Protein AF-A0A3P1C2C1-F1 (afdb_monomer_lite)

Foldseek 3Di:
DPPVVVVVQCPQPLLVLLLPQLVVQVVVQVVDPPSVVCSLVSNLVSNLVSLVSPPQWDCSVLSVVCSVLQVVQLVVLLVVVVVVLVVVPDDVVCVPLSVVLSNLRSNLRSCLVCLVSLVVTAVQFDGPLLNVLSVVLSVQLSVLLVVLVVPQDPPDDPVSVVVSVVSSSVSSSSSSSSNSVSSVVRRDD

Sequence (189 aa):
MKNNKIIDLVSQKWYRMWVILPILMYGLCIAGEGLIYYFPILLVAAQFISIRFHPLSEHSGWWWAWLLGSIFCYLIACKIFSPVITYLGVPPDYSYVKNVTLYILSFYISQMPAEIVLMLIFPQWRFGWWIFGNSLAAIGWMGAFLVLYYFTPFPYSVGDRFTFFWGFIGPSILGNAITGYFLDIGSRE

Organism: NCBI:txid2025312

Secondary structure (DSSP, 8-state):
--THHHHHHHH-HHHHHHHHHHHHHHHHHHSSTTGGGGHHHHHHHHHHHHHHT-TT-S-GGGGGHHHHHHHHHHHHHHHHHHHHHHHTT--GGGHHHHHHHHHHHHHHHHHTTHHHHHHHH-TT--TTHHHHHHHHHHHHHHHHHHHHHHHS-SSPPHHHHHHHHHHTHHHHHHHHHHHHHHHHHHT--

pLDDT: mean 82.25, std 13.46, range [46.94, 97.12]

Structure (mmCIF, N/CA/C/O backbone):
data_AF-A0A3P1C2C1-F1
#
_entry.id   AF-A0A3P1C2C1-F1
#
loop_
_atom_site.group_PDB
_atom_site.id
_atom_site.type_symbol
_atom_site.label_atom_id
_atom_site.label_alt_id
_atom_site.label_comp_id
_atom_site.label_asym_id
_atom_site.label_entity_id
_atom_site.label_seq_id
_atom_site.pdbx_PDB_ins_code
_atom_site.Cartn_x
_atom_site.Cartn_y
_atom_site.Cartn_z
_atom_site.occupancy
_atom_site.B_iso_or_equiv
_atom_site.auth_seq_id
_atom_site.auth_comp_id
_atom_site.auth_asym_id
_atom_site.auth_atom_id
_atom_site.pdbx_PDB_model_num
ATOM 1 N N . MET A 1 1 ? -2.864 -25.601 15.589 1.00 46.94 1 MET A N 1
ATOM 2 C CA . MET A 1 1 ? -3.943 -24.598 15.396 1.00 46.94 1 MET A CA 1
ATOM 3 C C . MET A 1 1 ? -3.478 -23.242 14.813 1.00 46.94 1 MET A C 1
ATOM 5 O O . MET A 1 1 ? -4.170 -22.252 15.000 1.00 46.94 1 MET A O 1
ATOM 9 N N . LYS A 1 2 ? -2.366 -23.140 14.056 1.00 48.69 2 LYS A N 1
ATOM 10 C CA . LYS A 1 2 ? -1.911 -21.851 13.470 1.00 48.69 2 LYS A CA 1
ATOM 11 C C . LYS A 1 2 ? -2.442 -21.554 12.049 1.00 48.69 2 LYS A C 1
ATOM 13 O O . LYS A 1 2 ? -2.551 -20.385 11.702 1.00 48.69 2 LYS A O 1
ATOM 18 N N . ASN A 1 3 ? -2.858 -22.565 11.275 1.00 50.03 3 ASN A N 1
ATOM 19 C CA . ASN A 1 3 ? -3.291 -22.387 9.874 1.00 50.03 3 ASN A CA 1
ATOM 20 C C . ASN A 1 3 ? -4.692 -21.778 9.675 1.00 50.03 3 ASN A C 1
ATOM 22 O O . ASN A 1 3 ? -5.000 -21.343 8.571 1.00 50.03 3 ASN A O 1
ATOM 26 N N . ASN A 1 4 ? -5.524 -21.676 10.717 1.00 59.62 4 ASN A N 1
ATOM 27 C CA . ASN A 1 4 ? -6.882 -21.133 10.562 1.00 59.62 4 ASN A CA 1
ATOM 28 C C . ASN A 1 4 ? -6.918 -19.598 10.477 1.00 59.62 4 ASN A C 1
ATOM 30 O O . ASN A 1 4 ? -7.891 -19.052 9.977 1.00 59.62 4 ASN A O 1
ATOM 34 N N . LYS A 1 5 ? -5.867 -18.894 10.925 1.00 65.88 5 LYS A N 1
ATOM 35 C CA . LYS A 1 5 ? -5.873 -17.421 11.009 1.00 65.88 5 LYS A CA 1
ATOM 36 C C . LYS A 1 5 ? -5.734 -16.721 9.654 1.00 65.88 5 LYS A C 1
ATOM 38 O O . LYS A 1 5 ? -6.365 -15.696 9.439 1.00 65.88 5 LYS A O 1
ATOM 43 N N . ILE A 1 6 ? -4.928 -17.266 8.739 1.00 64.12 6 ILE A N 1
ATOM 44 C CA . ILE A 1 6 ? -4.764 -16.682 7.394 1.00 64.12 6 ILE A CA 1
ATOM 45 C C . ILE A 1 6 ? -6.027 -16.917 6.561 1.00 64.12 6 ILE A C 1
ATOM 47 O O . ILE A 1 6 ? -6.497 -16.007 5.885 1.00 64.12 6 ILE A O 1
ATOM 51 N N . ILE A 1 7 ? -6.601 -18.121 6.651 1.00 64.88 7 ILE A N 1
ATOM 52 C CA . ILE A 1 7 ? -7.863 -18.465 5.982 1.00 64.88 7 ILE A CA 1
ATOM 53 C C . ILE A 1 7 ? -8.991 -17.550 6.478 1.00 64.88 7 ILE A C 1
ATOM 55 O O . ILE A 1 7 ? -9.764 -17.038 5.671 1.00 64.88 7 ILE A O 1
ATOM 59 N N . ASP A 1 8 ? -9.031 -17.281 7.784 1.00 84.00 8 ASP A N 1
ATOM 60 C CA . ASP A 1 8 ? -9.966 -16.326 8.375 1.00 84.00 8 ASP A CA 1
ATOM 61 C C . ASP A 1 8 ? -9.753 -14.902 7.828 1.00 84.00 8 ASP A C 1
ATOM 63 O O . ASP A 1 8 ? -10.702 -14.290 7.342 1.00 84.00 8 ASP A O 1
ATOM 67 N N . LEU A 1 9 ? -8.511 -14.405 7.766 1.00 90.62 9 LEU A N 1
ATOM 68 C CA . LEU A 1 9 ? -8.211 -13.064 7.246 1.00 90.62 9 LEU A CA 1
ATOM 69 C C . LEU A 1 9 ? -8.639 -12.867 5.782 1.00 90.62 9 LEU A C 1
ATOM 71 O O . LEU A 1 9 ? -9.311 -11.888 5.461 1.00 90.62 9 LEU A O 1
ATOM 75 N N . VAL A 1 10 ? -8.295 -13.802 4.891 1.00 91.25 10 VAL A N 1
ATOM 76 C CA . VAL A 1 10 ? -8.626 -13.696 3.455 1.00 91.25 10 VAL A CA 1
ATOM 77 C C . VAL A 1 10 ? -10.141 -13.748 3.219 1.00 91.25 10 VAL A C 1
ATOM 79 O O . VAL A 1 10 ? -10.645 -13.215 2.227 1.00 91.25 10 VAL A O 1
ATOM 82 N N . SER A 1 11 ? -10.895 -14.343 4.147 1.00 90.56 11 SER A N 1
ATOM 83 C CA . SER A 1 11 ? -12.357 -14.350 4.105 1.00 90.56 11 SER A CA 1
ATOM 84 C C . SER A 1 11 ? -12.977 -12.998 4.490 1.00 90.56 11 SER A C 1
ATOM 86 O O . SER A 1 11 ? -14.115 -12.707 4.097 1.00 90.56 11 SER A O 1
ATOM 88 N N . GLN A 1 12 ? -12.237 -12.137 5.200 1.00 94.38 12 GLN A N 1
ATOM 89 C CA . GLN A 1 12 ? -12.761 -10.870 5.693 1.00 94.38 12 GLN A CA 1
ATOM 90 C C . GLN A 1 12 ? -12.988 -9.866 4.560 1.00 94.38 12 GLN A C 1
ATOM 92 O O . GLN A 1 12 ? -12.164 -9.663 3.664 1.00 94.38 12 GLN A O 1
ATOM 97 N N . LYS A 1 13 ? -14.146 -9.196 4.603 1.00 95.81 13 LYS A N 1
ATOM 98 C CA . LYS A 1 13 ? -14.561 -8.232 3.575 1.00 95.81 13 LYS A CA 1
ATOM 99 C C . LYS A 1 13 ? -13.553 -7.090 3.427 1.00 95.81 13 LYS A C 1
ATOM 101 O O . LYS A 1 13 ? -13.177 -6.775 2.301 1.00 95.81 13 LYS A O 1
ATOM 106 N N . TRP A 1 14 ? -13.126 -6.492 4.541 1.00 96.31 14 TRP A N 1
ATOM 107 C CA . TRP A 1 14 ? -12.193 -5.363 4.547 1.00 96.31 14 TRP A CA 1
ATOM 108 C C . TRP A 1 14 ? -10.859 -5.724 3.890 1.00 96.31 14 TRP A C 1
ATOM 110 O O . TRP A 1 14 ? -10.364 -4.953 3.076 1.00 96.31 14 TRP A O 1
ATOM 120 N N . TYR A 1 15 ? -10.336 -6.923 4.165 1.00 97.12 15 TYR A N 1
ATOM 121 C CA . TYR A 1 15 ? -9.055 -7.377 3.636 1.00 97.12 15 TYR A CA 1
ATOM 122 C C . TYR A 1 15 ? -9.130 -7.586 2.123 1.00 97.12 15 TYR A C 1
ATOM 124 O O . TYR A 1 15 ? -8.289 -7.096 1.375 1.00 97.12 15 TYR A O 1
ATOM 132 N N . ARG A 1 16 ? -10.198 -8.228 1.632 1.00 96.31 16 ARG A N 1
ATOM 133 C CA . ARG A 1 16 ? -10.417 -8.374 0.183 1.00 96.31 16 ARG A CA 1
ATOM 134 C C . ARG A 1 16 ? -10.547 -7.024 -0.520 1.00 96.31 16 ARG A C 1
ATOM 136 O O . ARG A 1 16 ? -9.992 -6.852 -1.601 1.00 96.31 16 ARG A O 1
ATOM 143 N N . MET A 1 17 ? -11.245 -6.063 0.087 1.00 96.38 17 MET A N 1
ATOM 144 C CA . MET A 1 17 ? -11.327 -4.702 -0.452 1.00 96.38 17 MET A CA 1
ATOM 145 C C . MET A 1 17 ? -9.959 -4.018 -0.462 1.00 96.38 17 MET A C 1
ATOM 147 O O . MET A 1 17 ? -9.600 -3.427 -1.477 1.00 96.38 17 MET A O 1
ATOM 151 N N . TRP A 1 18 ? -9.172 -4.178 0.604 1.00 96.31 18 TRP A N 1
ATOM 152 C CA . TRP A 1 18 ? -7.824 -3.625 0.707 1.00 96.31 18 TRP A CA 1
ATOM 153 C C . TRP A 1 18 ? -6.914 -4.133 -0.413 1.00 96.31 18 TRP A C 1
ATOM 155 O O . TRP A 1 18 ? -6.187 -3.361 -1.032 1.00 96.31 18 TRP A O 1
ATOM 165 N N . VAL A 1 19 ? -6.996 -5.431 -0.717 1.00 95.56 19 VAL A N 1
ATOM 166 C CA . VAL A 1 19 ? -6.191 -6.055 -1.771 1.00 95.56 19 VAL A CA 1
ATOM 167 C C . VAL A 1 19 ? -6.641 -5.627 -3.169 1.00 95.56 19 VAL A C 1
ATOM 169 O O . VAL A 1 19 ? -5.803 -5.289 -4.006 1.00 95.56 19 VAL A O 1
ATOM 172 N N . ILE A 1 20 ? -7.952 -5.634 -3.428 1.00 94.69 20 ILE A N 1
ATOM 173 C CA . ILE A 1 20 ? -8.503 -5.558 -4.788 1.00 94.69 20 ILE A CA 1
ATOM 174 C C . ILE A 1 20 ? -8.860 -4.134 -5.223 1.00 94.69 20 ILE A C 1
ATOM 176 O O . ILE A 1 20 ? -8.617 -3.780 -6.377 1.00 94.69 20 ILE A O 1
ATOM 180 N N . LEU A 1 21 ? -9.418 -3.293 -4.344 1.00 93.94 21 LEU A N 1
ATOM 181 C CA . LEU A 1 21 ? -9.894 -1.961 -4.742 1.00 93.94 21 LEU A CA 1
ATOM 182 C C . LEU A 1 21 ? -8.788 -1.080 -5.344 1.00 93.94 21 LEU A C 1
ATOM 184 O O . LEU A 1 21 ? -9.049 -0.496 -6.395 1.00 93.94 21 LEU A O 1
ATOM 188 N N . PRO A 1 22 ? -7.560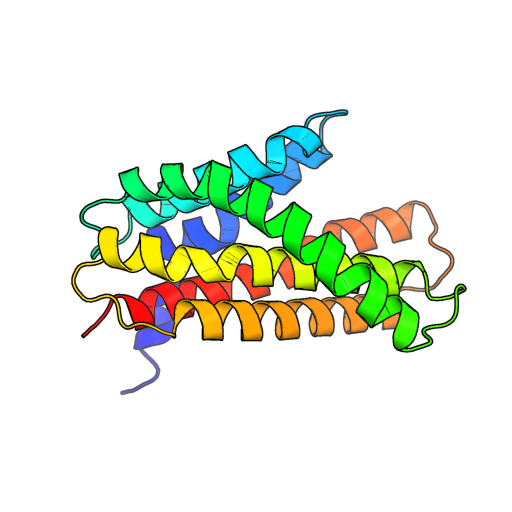 -1.003 -4.788 1.00 90.56 22 PRO A N 1
ATOM 189 C CA . PRO A 1 22 ? -6.479 -0.228 -5.403 1.00 90.56 22 PRO A CA 1
ATOM 190 C C . PRO A 1 22 ? -6.168 -0.642 -6.846 1.00 90.56 22 PRO A C 1
ATOM 192 O O . PRO A 1 22 ? -5.883 0.204 -7.691 1.00 90.56 22 PRO A O 1
ATOM 195 N N . ILE A 1 23 ? -6.266 -1.939 -7.143 1.00 89.94 23 ILE A N 1
ATOM 196 C CA . ILE A 1 23 ? -6.008 -2.496 -8.475 1.00 89.94 23 ILE A CA 1
ATOM 197 C C . ILE A 1 23 ? -7.131 -2.105 -9.432 1.00 89.94 23 ILE A C 1
ATOM 199 O O . ILE A 1 23 ? -6.864 -1.701 -10.559 1.00 89.94 23 ILE A O 1
ATOM 203 N N . LEU A 1 24 ? -8.385 -2.173 -8.978 1.00 89.75 24 LEU A N 1
ATOM 204 C CA . LEU A 1 24 ? -9.522 -1.704 -9.768 1.00 89.75 24 LEU A CA 1
ATOM 205 C C . LEU A 1 24 ? -9.414 -0.203 -10.055 1.00 89.75 24 LEU A C 1
ATOM 207 O O . LEU A 1 24 ? -9.647 0.214 -11.185 1.00 89.75 24 LEU A O 1
ATOM 211 N N . MET A 1 25 ? -9.005 0.600 -9.067 1.00 89.00 25 MET A N 1
ATOM 212 C CA . MET A 1 25 ? -8.774 2.035 -9.260 1.00 89.00 25 MET A CA 1
ATOM 213 C C . MET A 1 25 ? -7.661 2.291 -10.275 1.00 89.00 25 MET A C 1
ATOM 215 O O . MET A 1 25 ? -7.816 3.149 -11.140 1.00 89.00 25 MET A O 1
ATOM 219 N N . TYR A 1 26 ? -6.571 1.521 -10.216 1.00 82.06 26 TYR A N 1
ATOM 220 C CA . TYR A 1 26 ? -5.506 1.584 -11.214 1.00 82.06 26 TYR A CA 1
ATOM 221 C C . TYR A 1 26 ? -6.026 1.227 -12.613 1.00 82.06 26 TYR A C 1
ATOM 223 O O . TYR A 1 26 ? -5.799 1.981 -13.554 1.00 82.06 26 TYR A O 1
ATOM 231 N N . GLY A 1 27 ? -6.793 0.138 -12.736 1.00 81.31 27 GLY A N 1
ATOM 232 C CA . GLY A 1 27 ? -7.432 -0.297 -13.981 1.00 81.31 27 GLY A CA 1
ATOM 233 C C . GLY A 1 27 ? -8.330 0.776 -14.606 1.00 81.31 27 GLY A C 1
ATOM 234 O O . GLY A 1 27 ? -8.251 1.032 -15.804 1.00 81.31 27 GLY A O 1
ATOM 235 N N . LEU A 1 28 ? -9.135 1.461 -13.788 1.00 81.12 28 LEU A N 1
ATOM 236 C CA . LEU A 1 28 ? -9.951 2.595 -14.235 1.00 81.12 28 LEU A CA 1
ATOM 237 C C . LEU A 1 28 ? -9.088 3.773 -14.710 1.00 81.12 28 LEU A C 1
ATOM 239 O O . LEU A 1 28 ? -9.413 4.416 -15.704 1.00 81.12 28 LEU A O 1
ATOM 243 N N . CYS A 1 29 ? -7.975 4.036 -14.024 1.00 78.06 29 CYS A N 1
ATOM 244 C CA . CYS A 1 29 ? -7.068 5.137 -14.343 1.00 78.06 29 CYS A CA 1
ATOM 245 C C . CYS A 1 29 ? -6.277 4.937 -15.639 1.00 78.06 29 CYS A C 1
ATOM 247 O O . CYS A 1 29 ? -5.954 5.918 -16.302 1.00 78.06 29 CYS A O 1
ATOM 249 N N . ILE A 1 30 ? -5.944 3.692 -15.990 1.00 72.94 30 ILE A N 1
ATOM 250 C CA . ILE A 1 30 ? -5.235 3.373 -17.239 1.00 72.94 30 ILE A CA 1
ATOM 251 C C . ILE A 1 30 ? -6.178 3.257 -18.443 1.00 72.94 30 ILE A C 1
ATOM 253 O O . ILE A 1 30 ? -5.719 3.334 -19.578 1.00 72.94 30 ILE A O 1
ATOM 257 N N . ALA A 1 31 ? -7.483 3.080 -18.211 1.00 71.12 31 ALA A N 1
ATOM 258 C CA . ALA A 1 31 ? -8.484 2.961 -19.270 1.00 71.12 31 ALA A CA 1
ATOM 259 C C . ALA A 1 31 ? -8.868 4.308 -19.915 1.00 71.12 31 ALA A C 1
ATOM 261 O O . ALA A 1 31 ? -9.460 4.311 -20.991 1.00 71.12 31 ALA A O 1
ATOM 262 N N . GLY A 1 32 ? -8.547 5.442 -19.280 1.00 66.12 32 GLY A N 1
ATOM 263 C CA . GLY A 1 32 ? -8.841 6.779 -19.800 1.00 66.12 32 GLY A CA 1
ATOM 264 C C . GLY A 1 32 ? -7.611 7.681 -19.816 1.00 66.12 32 GLY A C 1
ATOM 265 O O . GLY A 1 32 ? -6.872 7.762 -18.834 1.00 66.12 32 GLY A O 1
ATOM 266 N N . GLU A 1 33 ? -7.403 8.396 -20.922 1.00 61.62 33 GLU A N 1
ATOM 267 C CA . GLU A 1 33 ? -6.338 9.395 -21.029 1.00 61.62 33 GLU A CA 1
ATOM 268 C C . GLU A 1 33 ? -6.507 10.471 -19.943 1.00 61.62 33 GLU A C 1
ATOM 270 O O . GLU A 1 33 ? -7.575 11.055 -19.773 1.00 61.62 33 GLU A O 1
ATOM 275 N N . GLY A 1 34 ? -5.456 10.706 -19.153 1.00 62.31 34 GLY A N 1
ATOM 276 C CA . GLY A 1 34 ? -5.455 11.701 -18.075 1.00 62.31 34 GLY A CA 1
ATOM 277 C C . GLY A 1 34 ? -6.074 11.248 -16.746 1.00 62.31 34 GLY A C 1
ATOM 278 O O . GLY A 1 34 ? -5.871 11.923 -15.736 1.00 62.31 34 GLY A O 1
ATOM 279 N N . LEU A 1 35 ? -6.743 10.090 -16.671 1.00 70.56 35 LEU A N 1
ATOM 280 C CA . LEU A 1 35 ? -7.294 9.608 -15.395 1.00 70.56 35 LEU A CA 1
ATOM 281 C C . LEU A 1 35 ? -6.212 9.147 -14.409 1.00 70.56 35 LEU A C 1
ATOM 283 O O . LEU A 1 35 ? -6.416 9.191 -13.196 1.00 70.56 35 LEU A O 1
ATOM 287 N N . ILE A 1 36 ? -5.027 8.805 -14.915 1.00 73.00 36 ILE A N 1
ATOM 288 C CA . ILE A 1 36 ? -3.862 8.429 -14.106 1.00 73.00 36 ILE A CA 1
ATOM 289 C C . ILE A 1 36 ? -3.443 9.500 -13.090 1.00 73.00 36 ILE A C 1
ATOM 291 O O . ILE A 1 36 ? -2.949 9.156 -12.018 1.00 73.00 36 ILE A O 1
ATOM 295 N N . TYR A 1 37 ? -3.705 10.784 -13.359 1.00 73.31 37 TYR A N 1
ATOM 296 C CA . TYR A 1 37 ? -3.411 11.868 -12.414 1.00 73.31 37 TYR A CA 1
ATOM 297 C C . TYR A 1 37 ? -4.292 11.823 -11.158 1.00 73.31 37 TYR A C 1
ATOM 299 O O . TYR A 1 37 ? -3.882 12.307 -10.104 1.00 73.31 37 TYR A O 1
ATOM 307 N N . TYR A 1 38 ? -5.474 11.206 -11.239 1.00 80.50 38 TYR A N 1
ATOM 308 C CA . TYR A 1 38 ? -6.384 11.034 -10.103 1.00 80.50 38 TYR A CA 1
ATOM 309 C C . TYR A 1 38 ? -6.100 9.766 -9.295 1.00 80.50 38 TYR A C 1
ATOM 311 O O . TYR A 1 38 ? -6.684 9.583 -8.224 1.00 80.50 38 TYR A O 1
ATOM 319 N N . PHE A 1 39 ? -5.188 8.905 -9.759 1.00 80.50 39 PHE A N 1
ATOM 320 C CA . PHE A 1 39 ? -4.870 7.648 -9.089 1.00 80.50 39 PHE A CA 1
ATOM 321 C C . PHE A 1 39 ? -4.503 7.810 -7.603 1.00 80.50 39 PHE A C 1
ATOM 323 O O . PHE A 1 39 ? -5.031 7.037 -6.807 1.00 80.50 39 PHE A O 1
ATOM 330 N N . PRO A 1 40 ? -3.710 8.814 -7.164 1.00 80.81 40 PRO A N 1
ATOM 331 C CA . PRO A 1 40 ? -3.421 8.999 -5.738 1.00 80.81 40 PRO A CA 1
ATOM 332 C C . PRO A 1 40 ? -4.679 9.211 -4.882 1.00 80.81 40 PRO A C 1
ATOM 334 O O . PRO A 1 40 ? -4.798 8.644 -3.797 1.00 80.81 40 PRO A O 1
ATOM 337 N N . ILE A 1 41 ? -5.648 9.979 -5.390 1.00 85.56 41 ILE A N 1
ATOM 338 C CA . ILE A 1 41 ? -6.917 10.240 -4.697 1.00 85.56 41 ILE A CA 1
ATOM 339 C C . ILE A 1 41 ? -7.750 8.960 -4.639 1.00 85.56 41 ILE A C 1
ATOM 341 O O . ILE A 1 41 ? -8.268 8.601 -3.582 1.00 85.56 41 ILE A O 1
ATOM 345 N N . LEU A 1 42 ? -7.852 8.247 -5.762 1.00 88.31 42 LEU A N 1
ATOM 346 C CA . LEU A 1 42 ? -8.615 7.003 -5.851 1.00 88.31 42 LEU A CA 1
ATOM 347 C C . LEU A 1 42 ? -8.003 5.886 -4.998 1.00 88.31 42 LEU A C 1
ATOM 349 O O . LEU A 1 42 ? -8.735 5.116 -4.381 1.00 88.31 42 LEU A O 1
ATOM 353 N N . LEU A 1 43 ? -6.676 5.827 -4.901 1.00 88.19 43 LEU A N 1
ATOM 354 C CA . LEU A 1 43 ? -5.962 4.906 -4.023 1.00 88.19 43 LEU A CA 1
ATOM 355 C C . LEU A 1 43 ? -6.299 5.167 -2.551 1.00 88.19 43 LEU A C 1
ATOM 357 O O . LEU A 1 43 ? -6.680 4.238 -1.838 1.00 88.19 43 LEU A O 1
ATOM 361 N N . VAL A 1 44 ? -6.214 6.423 -2.103 1.00 89.62 44 VAL A N 1
ATOM 362 C CA . VAL A 1 44 ? -6.558 6.786 -0.719 1.00 89.62 44 VAL A CA 1
ATOM 363 C C . VAL A 1 44 ? -8.036 6.514 -0.444 1.00 89.62 44 VAL A C 1
ATOM 365 O O . VAL A 1 44 ? -8.367 5.988 0.617 1.00 89.62 44 VAL A O 1
ATOM 368 N N . ALA A 1 45 ? -8.921 6.775 -1.411 1.00 91.19 45 ALA A N 1
ATOM 369 C CA . ALA A 1 45 ? -10.338 6.438 -1.309 1.00 91.19 45 ALA A CA 1
ATOM 370 C C . ALA A 1 45 ? -10.567 4.920 -1.162 1.00 91.19 45 ALA A C 1
ATOM 372 O O . ALA A 1 45 ? -11.332 4.488 -0.300 1.00 91.19 45 ALA A O 1
ATOM 373 N N . ALA A 1 46 ? -9.881 4.098 -1.962 1.00 93.00 46 ALA A N 1
ATOM 374 C CA . ALA A 1 46 ? -9.953 2.638 -1.895 1.00 93.00 46 ALA A CA 1
ATOM 375 C C . ALA A 1 46 ? -9.482 2.093 -0.536 1.00 93.00 46 ALA A C 1
ATOM 377 O O . ALA A 1 46 ? -10.136 1.233 0.068 1.00 93.00 46 ALA A O 1
ATOM 378 N N . GLN A 1 47 ? -8.372 2.625 -0.027 1.00 93.94 47 GLN A N 1
ATOM 379 C CA . GLN A 1 47 ? -7.844 2.286 1.293 1.00 93.94 47 GLN A CA 1
ATOM 380 C C . GLN A 1 47 ? -8.784 2.751 2.414 1.00 93.94 47 GLN A C 1
ATOM 382 O O . GLN A 1 47 ? -9.074 1.976 3.322 1.00 93.94 47 GLN A O 1
ATOM 387 N N . PHE A 1 48 ? -9.346 3.961 2.313 1.00 94.88 48 PHE A N 1
ATOM 388 C CA . PHE A 1 48 ? -10.340 4.485 3.253 1.00 94.88 48 PHE A CA 1
ATOM 389 C C . PHE A 1 48 ? -11.574 3.583 3.342 1.00 94.88 48 PHE A C 1
ATOM 391 O O . PHE A 1 48 ? -12.000 3.233 4.443 1.00 94.88 48 PHE A O 1
ATOM 398 N N . ILE A 1 49 ? -12.141 3.181 2.197 1.00 95.56 49 ILE A N 1
ATOM 399 C CA . ILE A 1 49 ? -13.292 2.268 2.159 1.00 95.56 49 ILE A CA 1
ATOM 400 C C . ILE A 1 49 ? -12.940 0.979 2.900 1.00 95.56 49 ILE A C 1
ATOM 402 O O . ILE A 1 49 ? -13.708 0.518 3.739 1.00 95.56 49 ILE A O 1
ATOM 406 N N . SER A 1 50 ? -11.762 0.426 2.632 1.00 96.25 50 SER A N 1
ATOM 407 C CA . SER A 1 50 ? -11.301 -0.812 3.257 1.00 96.25 50 SER A CA 1
ATOM 408 C C . SER A 1 50 ? -11.144 -0.667 4.775 1.00 96.25 50 SER A C 1
ATOM 410 O O . SER A 1 50 ? -11.696 -1.478 5.513 1.00 96.25 50 SER A O 1
ATOM 412 N N . ILE A 1 51 ? -10.496 0.403 5.249 1.00 95.75 51 ILE A N 1
ATOM 413 C CA . ILE A 1 51 ? -10.330 0.710 6.681 1.00 95.75 51 ILE A CA 1
ATOM 414 C C . ILE A 1 51 ? -11.683 0.895 7.370 1.00 95.75 51 ILE A C 1
ATOM 416 O O . ILE A 1 51 ? -11.888 0.363 8.454 1.00 95.75 51 ILE A O 1
ATOM 420 N N . ARG A 1 52 ? -12.644 1.574 6.735 1.00 95.94 52 ARG A N 1
ATOM 421 C CA . ARG A 1 52 ? -13.992 1.774 7.292 1.00 95.94 52 ARG A CA 1
ATOM 422 C C . ARG A 1 52 ? -14.726 0.460 7.584 1.00 95.94 52 ARG A C 1
ATOM 424 O O . ARG A 1 52 ? -15.574 0.421 8.468 1.00 95.94 52 ARG A O 1
ATOM 431 N N . PHE A 1 53 ? -14.440 -0.597 6.827 1.00 95.31 53 PHE A N 1
ATOM 432 C CA . PHE A 1 53 ? -15.015 -1.925 7.053 1.00 95.31 53 PHE A CA 1
ATOM 433 C C . PHE A 1 53 ? -14.157 -2.810 7.970 1.00 95.31 53 PHE A C 1
ATOM 435 O O . PHE A 1 53 ? -14.555 -3.946 8.239 1.00 95.31 53 PHE A O 1
ATOM 442 N N . HIS A 1 54 ? -12.993 -2.337 8.422 1.00 95.50 54 HIS A N 1
ATOM 443 C CA . HIS A 1 54 ? -12.144 -3.072 9.350 1.00 95.50 54 HIS A CA 1
ATOM 444 C C . HIS A 1 54 ? -12.817 -3.131 10.733 1.00 95.50 54 HIS A C 1
ATOM 446 O O . HIS A 1 54 ? -13.197 -2.084 11.256 1.00 95.50 54 HIS A O 1
ATOM 452 N N . PRO A 1 55 ? -12.943 -4.314 11.366 1.00 94.00 55 PRO A N 1
ATOM 453 C CA . PRO A 1 55 ? -13.706 -4.473 12.610 1.00 94.00 55 PRO A CA 1
ATOM 454 C C . PRO A 1 55 ? -13.137 -3.677 13.792 1.00 94.00 55 PRO A C 1
ATOM 456 O O . PRO A 1 55 ? -13.885 -3.288 14.679 1.00 94.00 55 PRO A O 1
ATOM 459 N N . LEU A 1 56 ? -11.824 -3.436 13.789 1.00 94.69 56 LEU A N 1
ATOM 460 C CA . LEU A 1 56 ? -11.108 -2.699 14.841 1.00 94.69 56 LEU A CA 1
ATOM 461 C C . LEU A 1 56 ? -10.902 -1.203 14.531 1.00 94.69 56 LEU A C 1
ATOM 463 O O . LEU A 1 56 ? -10.223 -0.515 15.285 1.00 94.69 56 LEU A O 1
ATOM 467 N N . SER A 1 57 ? -11.413 -0.698 13.402 1.00 95.00 57 SER A N 1
ATOM 468 C CA . SER A 1 57 ? -11.274 0.722 13.053 1.00 95.00 57 SER A CA 1
ATOM 469 C C . SER A 1 57 ? -12.335 1.553 13.773 1.00 95.00 57 SER A C 1
ATOM 471 O O . SER A 1 57 ? -13.520 1.415 13.474 1.00 95.00 57 SER A O 1
ATOM 473 N N . GLU A 1 58 ? -11.920 2.508 14.602 1.00 94.75 58 GLU A N 1
ATOM 474 C CA . GLU A 1 58 ? -12.842 3.425 15.292 1.00 94.75 58 GLU A CA 1
ATOM 475 C C . GLU A 1 58 ? -12.969 4.782 14.593 1.00 94.75 58 GLU A C 1
ATOM 477 O O . GLU A 1 58 ? -14.034 5.405 14.595 1.00 94.75 58 GLU A O 1
ATOM 482 N N . HIS A 1 59 ? -11.895 5.247 13.950 1.00 93.62 59 HIS A N 1
ATOM 483 C CA . HIS A 1 59 ? -11.829 6.602 13.400 1.00 93.62 59 HIS A CA 1
ATOM 484 C C . HIS A 1 59 ? -11.314 6.638 11.955 1.00 93.62 59 HIS A C 1
ATOM 486 O O . HIS A 1 59 ? -10.440 7.431 11.607 1.00 93.62 59 HIS A O 1
ATOM 492 N N . SER A 1 60 ? -11.899 5.818 11.074 1.00 92.75 60 SER A N 1
ATOM 493 C CA . SER A 1 60 ? -11.473 5.670 9.668 1.00 92.75 60 SER A CA 1
ATOM 494 C C . SER A 1 60 ? -11.361 6.987 8.885 1.00 92.75 60 SER A C 1
ATOM 496 O O . SER A 1 60 ? -10.624 7.059 7.905 1.00 92.75 60 SER A O 1
ATOM 498 N N . GLY A 1 61 ? -12.090 8.034 9.292 1.00 91.88 61 GLY A N 1
ATOM 499 C CA . GLY A 1 61 ? -12.039 9.367 8.682 1.00 91.88 61 GLY A CA 1
ATOM 500 C C . GLY A 1 61 ? -10.648 10.006 8.693 1.00 91.88 61 GLY A C 1
ATOM 501 O O . GLY A 1 61 ? -10.313 10.717 7.746 1.00 91.88 61 GLY A O 1
ATOM 502 N N . TRP A 1 62 ? -9.806 9.691 9.686 1.00 92.31 62 TRP A N 1
ATOM 503 C CA . TRP A 1 62 ? -8.425 10.185 9.743 1.00 92.31 62 TRP A CA 1
ATOM 504 C C . TRP A 1 62 ? -7.574 9.728 8.558 1.00 92.31 62 TRP A C 1
ATOM 506 O O . TRP A 1 62 ? -6.614 10.412 8.210 1.00 92.31 62 TRP A O 1
ATOM 516 N N . TRP A 1 63 ? -7.950 8.646 7.864 1.00 93.06 63 TRP A N 1
ATOM 517 C CA . TRP A 1 63 ? -7.229 8.205 6.669 1.00 93.06 63 TRP A CA 1
ATOM 518 C C . TRP A 1 63 ? -7.257 9.245 5.542 1.00 93.06 63 TRP A C 1
ATOM 520 O O . TRP A 1 63 ? -6.332 9.313 4.744 1.00 93.06 63 TRP A O 1
ATOM 530 N N . TRP A 1 64 ? -8.258 10.127 5.486 1.00 88.50 64 TRP A N 1
ATOM 531 C CA . TRP A 1 64 ? -8.260 11.208 4.494 1.00 88.50 64 TRP A CA 1
ATOM 532 C C . TRP A 1 64 ? -7.159 12.244 4.729 1.00 88.50 64 TRP A C 1
ATOM 534 O O . TRP A 1 64 ? -6.669 12.827 3.762 1.00 88.50 64 TRP A O 1
ATOM 544 N N . ALA A 1 65 ? -6.694 12.419 5.972 1.00 85.62 65 ALA A N 1
ATOM 545 C CA . ALA A 1 65 ? -5.514 13.239 6.251 1.00 85.62 65 ALA A CA 1
ATOM 546 C C . ALA A 1 65 ? -4.253 12.658 5.582 1.00 85.62 65 ALA A C 1
ATOM 548 O O . ALA A 1 65 ? -3.325 13.394 5.241 1.00 85.62 65 ALA A O 1
ATOM 549 N N . TRP A 1 66 ? -4.251 11.347 5.316 1.00 85.12 66 TRP A N 1
ATOM 550 C CA . TRP A 1 66 ? -3.170 10.659 4.626 1.00 85.12 66 TRP A CA 1
ATOM 551 C C . TRP A 1 66 ? -3.091 10.974 3.124 1.00 85.12 66 TRP A C 1
ATOM 553 O O . TRP A 1 66 ? -2.040 10.776 2.521 1.00 85.12 66 TRP A O 1
ATOM 563 N N . LEU A 1 67 ? -4.135 11.544 2.505 1.00 77.75 67 LEU A N 1
ATOM 564 C CA . LEU A 1 67 ? -4.083 11.955 1.096 1.00 77.75 67 LEU A CA 1
ATOM 565 C C . LEU A 1 67 ? -2.957 12.968 0.846 1.00 77.75 67 LEU A C 1
ATOM 567 O O . LEU A 1 67 ? -2.093 12.746 -0.001 1.00 77.75 67 LEU A O 1
ATOM 571 N N . LEU A 1 68 ? -2.938 14.057 1.619 1.00 72.81 68 LEU A N 1
ATOM 572 C CA . LEU A 1 68 ? -1.907 15.093 1.511 1.00 72.81 68 LEU A CA 1
ATOM 573 C C . LEU A 1 68 ? -0.536 14.565 1.948 1.00 72.81 68 LEU A C 1
ATOM 575 O O . LEU A 1 68 ? 0.468 14.874 1.305 1.00 72.81 68 LEU A O 1
ATOM 579 N N . GLY A 1 69 ? -0.511 13.722 2.988 1.00 77.94 69 GLY A N 1
ATOM 580 C CA . GLY A 1 69 ? 0.697 13.038 3.448 1.00 77.94 69 GLY A CA 1
ATOM 581 C C . GLY A 1 69 ? 1.333 12.200 2.342 1.00 77.94 69 GLY A C 1
ATOM 582 O O . GLY A 1 69 ? 2.505 12.383 2.034 1.00 77.94 69 GLY A O 1
ATOM 583 N N . SER A 1 70 ? 0.548 11.362 1.664 1.00 77.19 70 SER A N 1
ATOM 584 C CA . SER A 1 70 ? 1.034 10.476 0.604 1.00 77.19 70 SER A CA 1
ATOM 585 C C . SER A 1 70 ? 1.631 11.239 -0.585 1.00 77.19 70 SER A C 1
ATOM 587 O O . SER A 1 70 ? 2.716 10.890 -1.048 1.00 77.19 70 SER A O 1
ATOM 589 N N . ILE A 1 71 ? 0.993 12.328 -1.036 1.00 77.00 71 ILE A N 1
ATOM 590 C CA . ILE A 1 71 ? 1.494 13.153 -2.147 1.00 77.00 71 ILE A CA 1
ATOM 591 C C . ILE A 1 71 ? 2.805 13.845 -1.754 1.00 77.00 71 ILE A C 1
ATOM 593 O O . ILE A 1 71 ? 3.791 13.791 -2.492 1.00 77.00 71 ILE A O 1
ATOM 597 N N . PHE A 1 72 ? 2.837 14.480 -0.581 1.00 79.94 72 PHE A N 1
ATOM 598 C CA . PHE A 1 72 ? 4.018 15.195 -0.104 1.00 79.94 72 PHE A CA 1
ATOM 599 C C . PHE A 1 72 ? 5.197 14.248 0.156 1.00 79.94 72 PHE A C 1
ATOM 601 O O . PHE A 1 72 ? 6.305 14.475 -0.337 1.00 79.94 72 PHE A O 1
ATOM 608 N N . CYS A 1 73 ? 4.955 13.152 0.877 1.00 80.00 73 CYS A N 1
ATOM 609 C CA . CYS A 1 73 ? 5.972 12.160 1.197 1.00 80.00 73 CYS A CA 1
ATOM 610 C C . CYS A 1 73 ? 6.506 11.467 -0.059 1.00 80.00 73 CYS A C 1
ATOM 612 O O . CY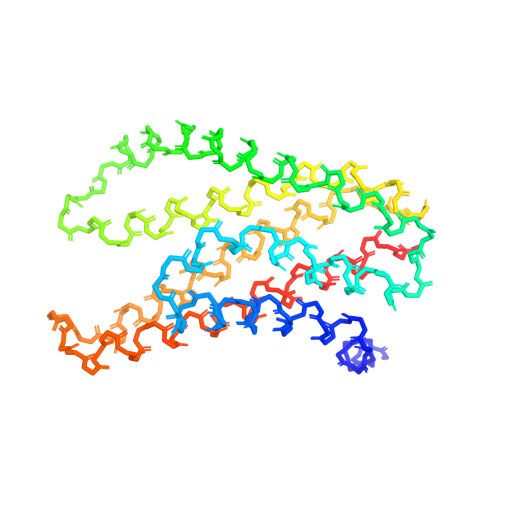S A 1 73 ? 7.696 11.171 -0.111 1.00 80.00 73 CYS A O 1
ATOM 614 N N . TYR A 1 74 ? 5.682 11.260 -1.092 1.00 78.69 74 TYR A N 1
ATOM 615 C CA . TYR A 1 74 ? 6.137 10.694 -2.362 1.00 78.69 74 TYR A CA 1
ATOM 616 C C . TYR A 1 74 ? 7.115 11.621 -3.086 1.00 78.69 74 TYR A C 1
ATOM 618 O O . TYR A 1 74 ? 8.185 11.181 -3.508 1.00 78.69 74 TYR A O 1
ATOM 626 N N . LEU A 1 75 ? 6.797 12.917 -3.180 1.00 80.19 75 LEU A N 1
ATOM 627 C CA . LEU A 1 75 ? 7.694 13.899 -3.797 1.00 80.19 75 LEU A CA 1
ATOM 628 C C . LEU A 1 75 ? 9.033 13.993 -3.055 1.00 80.19 75 LEU A C 1
ATOM 630 O O . LEU A 1 75 ? 10.083 14.090 -3.693 1.00 80.19 75 LEU A O 1
ATOM 634 N N . ILE A 1 76 ? 9.008 13.937 -1.721 1.00 81.81 76 ILE A N 1
ATOM 635 C CA . ILE A 1 76 ? 10.225 13.902 -0.903 1.00 81.81 76 ILE A CA 1
ATOM 636 C C . ILE A 1 76 ? 11.007 12.613 -1.142 1.00 81.81 76 ILE A C 1
ATOM 638 O O . ILE A 1 76 ? 12.209 12.678 -1.394 1.00 81.81 76 ILE A O 1
ATOM 642 N N . ALA A 1 77 ? 10.344 11.457 -1.106 1.00 80.69 77 ALA A N 1
ATOM 643 C CA . ALA A 1 77 ? 10.996 10.170 -1.303 1.00 80.69 77 ALA A CA 1
ATOM 644 C C . ALA A 1 77 ? 11.686 10.106 -2.676 1.00 80.69 77 ALA A C 1
ATOM 646 O O . ALA A 1 77 ? 12.875 9.802 -2.743 1.00 80.69 77 ALA A O 1
ATOM 647 N N . CYS A 1 78 ? 11.009 10.524 -3.750 1.00 77.94 78 CYS A N 1
ATOM 648 C CA . CYS A 1 78 ? 11.605 10.622 -5.084 1.00 77.94 78 CYS A CA 1
ATOM 649 C C . CYS A 1 78 ? 12.861 11.514 -5.105 1.00 77.94 78 CYS A C 1
ATOM 651 O O . CYS A 1 78 ? 13.867 11.149 -5.718 1.00 77.94 78 CYS A O 1
ATOM 653 N N . LYS A 1 79 ? 12.832 12.667 -4.418 1.00 82.00 79 LYS A N 1
ATOM 654 C CA . LYS A 1 79 ? 13.988 13.577 -4.318 1.00 82.00 79 LYS A CA 1
ATOM 655 C C . LYS A 1 79 ? 15.158 12.973 -3.542 1.00 82.00 79 LYS A C 1
ATOM 657 O O . LYS A 1 79 ? 16.299 13.229 -3.909 1.00 82.00 79 LYS A O 1
ATOM 662 N N . ILE A 1 80 ? 14.890 12.185 -2.502 1.00 82.94 80 ILE A N 1
ATOM 663 C CA . ILE A 1 80 ? 15.926 11.528 -1.691 1.00 82.94 80 ILE A CA 1
ATOM 664 C C . ILE A 1 80 ? 16.537 10.339 -2.441 1.00 82.94 80 ILE A C 1
ATOM 666 O O . ILE A 1 80 ? 17.756 10.184 -2.454 1.00 82.94 80 ILE A O 1
ATOM 670 N N . PHE A 1 81 ? 15.719 9.508 -3.093 1.00 77.12 81 PHE A N 1
ATOM 671 C CA . PHE A 1 81 ? 16.198 8.279 -3.733 1.00 77.12 81 PHE A CA 1
ATOM 672 C C . PHE A 1 81 ? 16.834 8.495 -5.102 1.00 77.12 81 PHE A C 1
ATOM 674 O O . PHE A 1 81 ? 17.719 7.729 -5.480 1.00 77.12 81 PHE A O 1
ATOM 681 N N . SER A 1 82 ? 16.438 9.532 -5.842 1.00 76.62 82 SER A N 1
ATOM 682 C CA . SER A 1 82 ? 16.998 9.796 -7.172 1.00 76.62 82 SER A CA 1
ATOM 683 C C . SER A 1 82 ? 18.538 9.964 -7.162 1.00 76.62 82 SER A C 1
ATOM 685 O O . SER A 1 82 ? 19.212 9.290 -7.955 1.00 76.62 82 SER A O 1
ATOM 687 N N . PRO A 1 83 ? 19.144 10.736 -6.231 1.00 78.25 83 PRO A N 1
ATOM 688 C CA . PRO A 1 83 ? 20.598 10.791 -6.062 1.00 78.25 83 PRO A CA 1
ATOM 689 C C . PRO A 1 83 ? 21.223 9.454 -5.650 1.00 78.25 83 PRO A C 1
ATOM 691 O O . PRO A 1 83 ? 22.243 9.069 -6.215 1.00 78.25 83 PRO A O 1
ATOM 694 N N . VAL A 1 84 ? 20.607 8.720 -4.713 1.00 77.44 84 VAL A N 1
ATOM 695 C CA . VAL A 1 84 ? 21.124 7.432 -4.205 1.00 77.44 84 VAL A CA 1
ATOM 696 C C . VAL A 1 84 ? 21.216 6.403 -5.329 1.00 77.44 84 VAL A C 1
ATOM 698 O O . VAL A 1 84 ? 22.262 5.800 -5.544 1.00 77.44 84 VAL A O 1
ATOM 701 N N . ILE A 1 85 ? 20.145 6.242 -6.105 1.00 70.56 85 ILE A N 1
ATOM 702 C CA . ILE A 1 85 ? 20.093 5.282 -7.213 1.00 70.56 85 ILE A CA 1
ATOM 703 C C . ILE A 1 85 ? 21.037 5.703 -8.357 1.00 70.56 85 ILE A C 1
ATOM 705 O O . ILE A 1 85 ? 21.537 4.861 -9.100 1.00 70.56 85 ILE A O 1
ATOM 709 N N . THR A 1 86 ? 21.310 7.002 -8.504 1.00 71.31 86 THR A N 1
ATOM 710 C CA . THR A 1 86 ? 22.303 7.512 -9.463 1.00 71.31 86 THR A CA 1
ATOM 711 C C . THR A 1 86 ? 23.736 7.251 -8.996 1.00 71.31 86 THR A C 1
ATOM 713 O O . THR A 1 86 ? 24.566 6.850 -9.806 1.00 71.31 86 THR A O 1
ATOM 716 N N . TYR A 1 87 ? 24.012 7.396 -7.699 1.00 72.50 87 TYR A N 1
ATOM 717 C CA . TYR A 1 87 ? 25.313 7.097 -7.096 1.00 72.50 87 TYR A CA 1
ATOM 718 C C . TYR A 1 87 ? 25.667 5.602 -7.153 1.00 72.50 87 TYR A C 1
ATOM 720 O O . TYR A 1 87 ? 26.825 5.253 -7.357 1.00 72.50 87 TYR A O 1
ATOM 728 N N . LEU A 1 88 ? 24.671 4.715 -7.054 1.00 70.44 88 LEU A N 1
ATOM 729 C CA . LEU A 1 88 ? 24.855 3.259 -7.136 1.00 70.44 88 LEU A CA 1
ATOM 730 C C . LEU A 1 88 ? 25.260 2.739 -8.535 1.00 70.44 88 LEU A C 1
ATOM 732 O O . LEU A 1 88 ? 25.405 1.533 -8.710 1.00 70.44 88 LEU A O 1
ATOM 736 N N . GLY A 1 89 ? 25.467 3.616 -9.526 1.00 59.09 89 GLY A N 1
ATOM 737 C CA . GLY A 1 89 ? 26.161 3.266 -10.772 1.00 59.09 89 GLY A CA 1
ATOM 738 C C . GLY A 1 89 ? 25.392 2.345 -11.725 1.00 59.09 89 GLY A C 1
ATOM 739 O O . GLY A 1 89 ? 26.009 1.676 -12.550 1.00 59.09 89 GLY A O 1
ATOM 740 N N . VAL A 1 90 ? 24.057 2.294 -11.636 1.00 57.47 90 VAL A N 1
ATOM 741 C CA . VAL A 1 90 ? 23.239 1.473 -12.546 1.00 57.47 90 VAL A CA 1
ATOM 742 C C . VAL A 1 90 ? 23.380 2.006 -13.984 1.00 57.47 90 VAL A C 1
ATOM 744 O O . VAL A 1 90 ? 23.098 3.192 -14.198 1.00 57.47 90 VAL A O 1
ATOM 747 N N . PRO A 1 91 ? 23.788 1.174 -14.966 1.00 53.34 91 PRO A N 1
ATOM 748 C CA . PRO A 1 91 ? 23.989 1.608 -16.345 1.00 53.34 91 PRO A CA 1
ATOM 749 C C . PRO A 1 91 ? 22.733 2.280 -16.931 1.00 53.34 91 PRO A C 1
ATOM 751 O O . PRO A 1 91 ? 21.617 1.838 -16.643 1.00 53.34 91 PRO A O 1
ATOM 754 N N . PRO A 1 92 ? 22.876 3.320 -17.771 1.00 48.94 92 PRO A N 1
ATOM 755 C CA . PRO A 1 92 ? 21.747 4.031 -18.382 1.00 48.94 92 PRO A CA 1
ATOM 756 C C . PRO A 1 92 ? 20.845 3.125 -19.241 1.00 48.94 92 PRO A C 1
ATOM 758 O O . PRO A 1 92 ? 19.645 3.377 -19.351 1.00 48.94 92 PRO A O 1
ATOM 761 N N . ASP A 1 93 ? 21.380 2.018 -19.756 1.00 51.44 93 ASP A N 1
ATOM 762 C CA . ASP A 1 93 ? 20.652 1.015 -20.546 1.00 51.44 93 ASP A CA 1
ATOM 763 C C . ASP A 1 93 ? 19.631 0.230 -19.692 1.00 51.44 93 ASP A C 1
ATOM 765 O O . ASP A 1 93 ? 18.632 -0.272 -20.200 1.00 51.44 93 ASP A O 1
ATOM 769 N N . TYR A 1 94 ? 19.822 0.210 -18.365 1.00 54.91 94 TYR A N 1
ATOM 770 C CA . TYR A 1 94 ? 18.879 -0.306 -17.363 1.00 54.91 94 TYR A CA 1
ATOM 771 C C . TYR A 1 94 ? 17.898 0.767 -16.853 1.00 54.91 94 TYR A C 1
ATOM 773 O O . TYR A 1 94 ? 17.253 0.580 -15.815 1.00 54.91 94 TYR A O 1
ATOM 781 N N . SER A 1 95 ? 17.754 1.893 -17.568 1.00 65.12 95 SER A N 1
ATOM 782 C CA . SER A 1 95 ? 16.891 3.024 -17.181 1.00 65.12 95 SER A CA 1
ATOM 783 C C . SER A 1 95 ? 15.479 2.600 -16.777 1.00 65.12 95 SER A C 1
ATOM 785 O O . SER A 1 95 ? 14.921 3.162 -15.838 1.00 65.12 95 SER A O 1
ATOM 787 N N . TYR A 1 96 ? 14.922 1.56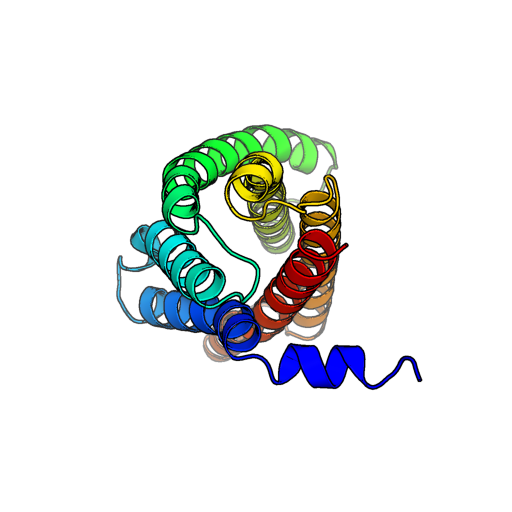7 -17.412 1.00 68.81 96 TYR A N 1
ATOM 788 C CA . TYR A 1 96 ? 13.590 1.071 -17.089 1.00 68.81 96 TYR A CA 1
ATOM 789 C C . TYR A 1 96 ? 13.507 0.427 -15.696 1.00 68.81 96 TYR A C 1
ATOM 791 O O . TYR A 1 96 ? 12.703 0.851 -14.866 1.00 68.81 96 TYR A O 1
ATOM 799 N N . VAL A 1 97 ? 14.377 -0.547 -15.403 1.00 73.75 97 VAL A N 1
ATOM 800 C CA . VAL A 1 97 ? 14.442 -1.210 -14.087 1.00 73.75 97 VAL A CA 1
ATOM 801 C C . VAL A 1 97 ? 14.783 -0.196 -12.997 1.00 73.75 97 VAL A C 1
ATOM 803 O O . VAL A 1 97 ? 14.163 -0.206 -11.933 1.00 73.75 97 VAL A O 1
ATOM 806 N N . LYS A 1 98 ? 15.714 0.724 -13.282 1.00 73.06 98 LYS A N 1
ATOM 807 C CA . LYS A 1 98 ? 16.098 1.823 -12.387 1.00 73.06 98 LYS A CA 1
ATOM 808 C C . LYS A 1 98 ? 14.895 2.699 -12.023 1.00 73.06 98 LYS A C 1
ATOM 810 O O . LYS A 1 98 ? 14.646 2.934 -10.842 1.00 73.06 98 LYS A O 1
ATOM 815 N N . ASN A 1 99 ? 14.140 3.154 -13.022 1.00 72.69 99 ASN A N 1
ATOM 816 C CA . ASN A 1 99 ? 12.994 4.039 -12.824 1.00 72.69 99 ASN A CA 1
ATOM 817 C C . ASN A 1 99 ? 11.862 3.335 -12.076 1.00 72.69 99 ASN A C 1
ATOM 819 O O . ASN A 1 99 ? 11.325 3.889 -11.121 1.00 72.69 99 ASN A O 1
ATOM 823 N N . VAL A 1 100 ? 11.534 2.096 -12.450 1.00 76.62 100 VAL A N 1
ATOM 824 C CA . VAL A 1 100 ? 10.484 1.335 -11.763 1.00 76.62 100 VAL A CA 1
ATOM 825 C C . VAL A 1 100 ? 10.873 1.066 -10.306 1.00 76.62 100 VAL A C 1
ATOM 827 O O . VAL A 1 100 ? 10.073 1.322 -9.411 1.00 76.62 100 VAL A O 1
ATOM 830 N N . THR A 1 101 ? 12.123 0.673 -10.045 1.00 79.19 101 THR A N 1
ATOM 831 C CA . THR A 1 101 ? 12.654 0.492 -8.680 1.00 79.19 101 THR A CA 1
ATOM 832 C C . THR A 1 101 ? 12.552 1.773 -7.854 1.00 79.19 101 THR A C 1
ATOM 834 O O . THR A 1 101 ? 12.047 1.745 -6.731 1.00 79.19 101 THR A O 1
ATOM 837 N N . LEU A 1 102 ? 12.969 2.910 -8.421 1.00 80.44 102 LEU A N 1
ATOM 838 C CA . LEU A 1 102 ? 12.842 4.220 -7.783 1.00 80.44 102 LEU A CA 1
ATOM 839 C C . LEU A 1 102 ? 11.384 4.525 -7.414 1.00 80.44 102 LEU A C 1
ATOM 841 O O . LEU A 1 102 ? 11.119 4.962 -6.293 1.00 80.44 102 LEU A O 1
ATOM 845 N N . TYR A 1 103 ? 10.440 4.282 -8.326 1.00 80.50 103 TYR A N 1
ATOM 846 C CA . TYR A 1 103 ? 9.025 4.552 -8.082 1.00 80.50 103 TYR A CA 1
ATOM 847 C C . TYR A 1 103 ? 8.417 3.641 -7.015 1.00 80.50 103 TYR A C 1
ATOM 849 O O . TYR A 1 103 ? 7.685 4.142 -6.163 1.00 80.50 103 TYR A O 1
ATOM 857 N N . ILE A 1 104 ? 8.752 2.346 -7.004 1.00 83.50 104 ILE A N 1
ATOM 858 C CA . ILE A 1 104 ? 8.285 1.401 -5.977 1.00 83.50 104 ILE A CA 1
ATOM 859 C C . ILE A 1 104 ? 8.786 1.823 -4.598 1.00 83.50 104 ILE A C 1
ATOM 861 O O . ILE A 1 104 ? 7.994 1.957 -3.666 1.00 83.50 104 ILE A O 1
ATOM 865 N N . LEU A 1 105 ? 10.095 2.058 -4.466 1.00 84.94 105 LEU A N 1
ATOM 866 C CA . LEU A 1 105 ? 10.698 2.448 -3.193 1.00 84.94 105 LEU A CA 1
ATOM 867 C C . LEU A 1 105 ? 10.116 3.768 -2.697 1.00 84.94 105 LEU A C 1
ATOM 869 O O . LEU A 1 105 ? 9.706 3.864 -1.541 1.00 84.94 105 LEU A O 1
ATOM 873 N N . SER A 1 106 ? 10.011 4.760 -3.584 1.00 83.75 106 SER A N 1
ATOM 874 C CA . SER A 1 106 ? 9.442 6.062 -3.235 1.00 83.75 106 SER A CA 1
ATOM 875 C C . SER A 1 106 ? 7.989 5.938 -2.793 1.00 83.75 106 SER A C 1
ATOM 877 O O . SER A 1 106 ? 7.595 6.568 -1.817 1.00 83.75 106 SER A O 1
ATOM 879 N N . PHE A 1 107 ? 7.206 5.086 -3.457 1.00 85.75 107 PHE A N 1
ATOM 880 C CA . PHE A 1 107 ? 5.829 4.808 -3.075 1.00 85.75 107 PHE A CA 1
ATOM 881 C C . PHE A 1 107 ? 5.739 4.186 -1.676 1.00 85.75 107 PHE A C 1
ATOM 883 O O . PHE A 1 107 ? 5.146 4.795 -0.791 1.00 85.75 107 PHE A O 1
ATOM 890 N N . TYR A 1 108 ? 6.357 3.032 -1.421 1.00 89.25 108 TYR A N 1
ATOM 891 C CA . TYR A 1 108 ? 6.209 2.349 -0.127 1.00 89.25 108 TYR A CA 1
ATOM 892 C C . TYR A 1 108 ? 6.828 3.121 1.040 1.00 89.25 108 TYR A C 1
ATOM 894 O O . TYR A 1 108 ? 6.292 3.102 2.144 1.00 89.25 108 TYR A O 1
ATOM 902 N N . ILE A 1 109 ? 7.914 3.857 0.807 1.00 86.88 109 ILE A N 1
ATOM 903 C CA . ILE A 1 109 ? 8.509 4.710 1.841 1.00 86.88 109 ILE A CA 1
ATOM 904 C C . ILE A 1 109 ? 7.628 5.921 2.107 1.00 86.88 109 ILE A C 1
ATOM 906 O O . ILE A 1 109 ? 7.443 6.293 3.264 1.00 86.88 109 ILE A O 1
ATOM 910 N N . SER A 1 110 ? 7.005 6.488 1.070 1.00 87.50 110 SER A N 1
ATOM 911 C CA . SER A 1 110 ? 6.038 7.562 1.274 1.00 87.50 110 SER A CA 1
ATOM 912 C C . SER A 1 110 ? 4.861 7.136 2.138 1.00 87.50 110 SER A C 1
ATOM 914 O O . SER A 1 110 ? 4.331 7.998 2.820 1.00 87.50 110 SER A O 1
ATOM 916 N N . GLN A 1 111 ? 4.497 5.843 2.145 1.00 89.25 111 GLN A N 1
ATOM 917 C CA . GLN A 1 111 ? 3.431 5.267 2.972 1.00 89.25 111 GLN A CA 1
ATOM 918 C C . GLN A 1 111 ? 3.817 5.117 4.449 1.00 89.25 111 GLN A C 1
ATOM 920 O O . GLN A 1 111 ? 2.936 5.096 5.302 1.00 89.25 111 GLN A O 1
ATOM 925 N N . MET A 1 112 ? 5.106 5.026 4.786 1.00 91.75 112 MET A N 1
ATOM 926 C CA . MET A 1 112 ? 5.565 4.725 6.150 1.00 91.75 112 MET A CA 1
ATOM 927 C C . MET A 1 112 ? 5.076 5.715 7.221 1.00 91.75 112 MET A C 1
ATOM 929 O O . MET A 1 112 ? 4.645 5.252 8.275 1.00 91.75 112 MET A O 1
ATOM 933 N N . PRO A 1 113 ? 5.049 7.044 6.992 1.00 92.25 113 PRO A N 1
ATOM 934 C CA . PRO A 1 113 ? 4.542 7.981 7.994 1.00 92.25 113 PRO A CA 1
ATOM 935 C C . PRO A 1 113 ? 3.045 7.823 8.313 1.00 92.25 113 PRO A C 1
ATOM 937 O O . PRO A 1 113 ? 2.601 8.339 9.340 1.00 92.25 113 PRO A O 1
ATOM 940 N N . ALA A 1 114 ? 2.273 7.073 7.508 1.00 92.19 114 ALA A N 1
ATOM 941 C CA . ALA A 1 114 ? 0.872 6.757 7.814 1.00 92.19 114 ALA A CA 1
ATOM 942 C C . ALA A 1 114 ? 0.727 5.969 9.119 1.00 92.19 114 ALA A C 1
ATOM 944 O O . ALA A 1 114 ? -0.347 5.967 9.706 1.00 92.19 114 ALA A O 1
ATOM 945 N N . GLU A 1 115 ? 1.806 5.346 9.598 1.00 94.69 115 GLU A N 1
ATOM 946 C CA . GLU A 1 115 ? 1.901 4.710 10.914 1.00 94.69 115 GLU A CA 1
ATOM 947 C C . GLU A 1 115 ? 1.338 5.606 12.034 1.00 94.69 115 GLU A C 1
ATOM 949 O O . GLU A 1 115 ? 0.595 5.135 12.889 1.00 94.69 115 GLU A O 1
ATOM 954 N N . ILE A 1 116 ? 1.609 6.916 11.987 1.00 93.50 116 ILE A N 1
ATOM 955 C CA . ILE A 1 116 ? 1.103 7.881 12.979 1.00 93.50 116 ILE A CA 1
ATOM 956 C C . ILE A 1 116 ? -0.417 8.041 12.859 1.00 93.50 116 ILE A C 1
ATOM 958 O O . ILE A 1 116 ? -1.122 8.131 13.859 1.00 93.50 116 ILE A O 1
ATOM 962 N N . VAL A 1 117 ? -0.941 8.051 11.632 1.00 93.50 117 VAL A N 1
ATOM 963 C CA . VAL A 1 117 ? -2.385 8.131 11.377 1.00 93.50 117 VAL A CA 1
ATOM 964 C C . VAL A 1 117 ? -3.078 6.845 11.830 1.00 93.50 117 VAL A C 1
ATOM 966 O O . VAL A 1 117 ? -4.173 6.902 12.380 1.00 93.50 117 VAL A O 1
ATOM 969 N N . LEU A 1 118 ? -2.437 5.686 11.665 1.00 95.25 118 LEU A N 1
ATOM 970 C CA . LEU A 1 118 ? -2.974 4.399 12.108 1.00 95.25 118 LEU A CA 1
ATOM 971 C C . LEU A 1 118 ? -3.145 4.330 13.630 1.00 95.25 118 LEU A C 1
ATOM 973 O O . LEU A 1 118 ? -4.144 3.773 14.078 1.00 95.25 118 LEU A O 1
ATOM 977 N N . MET A 1 119 ? -2.275 4.988 14.405 1.00 94.88 119 MET A N 1
ATOM 978 C CA . MET A 1 119 ? -2.457 5.152 15.858 1.00 94.88 119 MET A CA 1
ATOM 979 C C . MET A 1 119 ? -3.722 5.933 16.232 1.00 94.88 119 MET A C 1
ATOM 981 O O . MET A 1 119 ? -4.251 5.751 17.323 1.00 94.88 119 MET A O 1
ATOM 985 N N . LEU A 1 120 ? -4.212 6.803 15.344 1.00 94.69 120 LEU A N 1
ATOM 986 C CA . LEU A 1 120 ? -5.463 7.540 15.545 1.00 94.69 120 LEU A CA 1
ATOM 987 C C . LEU A 1 120 ? -6.690 6.750 15.079 1.00 94.69 120 LEU A C 1
ATOM 989 O O . LEU A 1 120 ? -7.800 7.060 15.494 1.00 94.69 120 LEU A O 1
ATOM 993 N N . ILE A 1 121 ? -6.516 5.771 14.186 1.00 95.56 121 ILE A N 1
ATOM 994 C CA . ILE A 1 121 ? -7.612 4.982 13.603 1.00 95.56 121 ILE A CA 1
ATOM 995 C C . ILE A 1 121 ? -7.891 3.722 14.427 1.00 95.56 121 ILE A C 1
ATOM 997 O O . ILE A 1 121 ? -9.057 3.361 14.606 1.00 95.56 121 ILE A O 1
ATOM 1001 N N . PHE A 1 122 ? -6.831 3.058 14.891 1.00 96.12 122 PHE A N 1
ATOM 1002 C CA . PHE A 1 122 ? -6.869 1.792 15.615 1.00 96.12 122 PHE A CA 1
ATOM 1003 C C . PHE A 1 122 ? -6.349 2.019 17.045 1.00 96.12 122 PHE A C 1
ATOM 1005 O O . PHE A 1 122 ? -5.146 2.212 17.221 1.00 96.12 122 PHE A O 1
ATOM 1012 N N . PRO A 1 123 ? -7.203 1.970 18.082 1.00 91.38 123 PRO A N 1
ATOM 1013 C CA . PRO A 1 123 ? -6.786 2.254 19.462 1.00 91.38 123 PRO A CA 1
ATOM 1014 C C . PRO A 1 123 ? -5.675 1.337 19.982 1.00 91.38 123 PRO A C 1
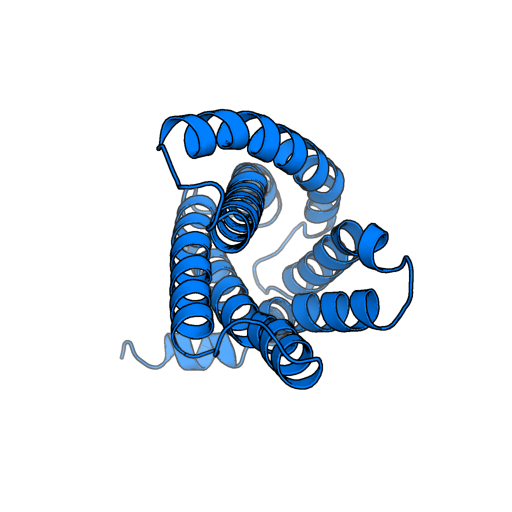ATOM 1016 O O . PRO A 1 123 ? -4.873 1.728 20.824 1.00 91.38 123 PRO A O 1
ATOM 1019 N N . GLN A 1 124 ? -5.629 0.108 19.468 1.00 93.44 124 GLN A N 1
ATOM 1020 C CA . GLN A 1 124 ? -4.663 -0.924 19.844 1.00 93.44 124 GLN A CA 1
ATOM 1021 C C . GLN A 1 124 ? -3.481 -0.989 18.875 1.00 93.44 124 GLN A C 1
ATOM 1023 O O . GLN A 1 124 ? -2.782 -1.998 18.817 1.00 93.44 124 GLN A O 1
ATOM 1028 N N . TRP A 1 125 ? -3.263 0.068 18.086 1.00 96.00 125 TRP A N 1
ATOM 1029 C CA . TRP A 1 125 ? -2.225 0.065 17.071 1.00 96.00 125 TRP A CA 1
ATOM 1030 C C . TRP A 1 125 ? -0.837 -0.176 17.667 1.00 96.00 125 TRP A C 1
ATOM 1032 O O . TRP A 1 125 ? -0.339 0.571 18.513 1.00 96.00 125 TRP A O 1
ATOM 1042 N N . ARG A 1 126 ? -0.172 -1.204 17.155 1.00 95.25 126 ARG A N 1
ATOM 1043 C CA . ARG A 1 126 ? 1.183 -1.586 17.527 1.00 95.25 126 ARG A CA 1
ATOM 1044 C C . ARG A 1 126 ? 2.175 -0.986 16.541 1.00 95.25 126 ARG A C 1
ATOM 1046 O O . ARG A 1 126 ? 2.338 -1.478 15.424 1.00 95.25 126 ARG A O 1
ATOM 1053 N N . PHE A 1 127 ? 2.864 0.057 16.998 1.00 95.25 127 PHE A N 1
ATOM 1054 C CA . PHE A 1 127 ? 3.825 0.803 16.193 1.00 95.25 127 PHE A CA 1
ATOM 1055 C C . PHE A 1 127 ? 4.922 -0.091 15.587 1.00 95.25 127 PHE A C 1
ATOM 1057 O O . PHE A 1 127 ? 5.508 -0.939 16.262 1.00 95.25 127 PHE A O 1
ATOM 1064 N N . GLY A 1 128 ? 5.231 0.150 14.316 1.00 95.25 128 GLY A N 1
ATOM 1065 C CA . GLY A 1 128 ? 6.298 -0.479 13.544 1.00 95.25 128 GLY A CA 1
ATOM 1066 C C . GLY A 1 128 ? 5.804 -1.540 12.563 1.00 95.25 128 GLY A C 1
ATOM 1067 O O . GLY A 1 128 ? 6.507 -1.837 11.594 1.00 95.25 128 GLY A O 1
ATOM 1068 N N . TRP A 1 129 ? 4.599 -2.091 12.752 1.00 95.94 129 TRP A N 1
ATOM 1069 C CA . TRP A 1 129 ? 4.072 -3.113 11.844 1.00 95.94 129 TRP A CA 1
ATOM 1070 C C . TRP A 1 129 ? 3.754 -2.563 10.461 1.00 95.94 129 TRP A C 1
ATOM 1072 O O . TRP A 1 129 ? 3.979 -3.261 9.472 1.00 95.94 129 TRP A O 1
ATOM 1082 N N . TRP A 1 130 ? 3.291 -1.317 10.360 1.00 95.81 130 TRP A N 1
ATOM 1083 C CA . TRP A 1 130 ? 2.991 -0.729 9.063 1.00 95.81 130 TRP A CA 1
ATOM 1084 C C . TRP A 1 130 ? 4.266 -0.371 8.296 1.00 95.81 130 TRP A C 1
ATOM 1086 O O . TRP A 1 130 ? 4.373 -0.700 7.112 1.00 95.81 130 TRP A O 1
ATOM 1096 N N . ILE A 1 131 ? 5.284 0.176 8.961 1.00 96.06 131 ILE A N 1
ATOM 1097 C CA . ILE A 1 131 ? 6.624 0.379 8.386 1.00 96.06 131 ILE A CA 1
ATOM 1098 C C . ILE A 1 131 ? 7.219 -0.951 7.902 1.00 96.06 131 ILE A C 1
ATOM 1100 O O . ILE A 1 131 ? 7.684 -1.051 6.761 1.00 96.06 131 ILE A O 1
ATOM 1104 N N . PHE A 1 132 ? 7.175 -1.990 8.741 1.00 96.88 132 PHE A N 1
ATOM 1105 C CA . PHE A 1 132 ? 7.701 -3.311 8.400 1.00 96.88 132 PHE A CA 1
ATOM 1106 C C . PHE A 1 132 ? 6.953 -3.931 7.215 1.00 96.88 132 PHE A C 1
ATOM 1108 O O . PHE A 1 132 ? 7.575 -4.400 6.260 1.00 96.88 132 PHE A O 1
ATOM 1115 N N . GLY A 1 133 ? 5.621 -3.857 7.225 1.00 96.50 133 GLY A N 1
ATOM 1116 C CA . GLY A 1 133 ? 4.780 -4.341 6.138 1.00 96.50 133 GLY A CA 1
ATOM 1117 C C . GLY A 1 133 ? 5.029 -3.621 4.818 1.00 96.50 133 GLY A C 1
ATOM 1118 O O . GLY A 1 133 ? 5.169 -4.281 3.792 1.00 96.50 133 GLY A O 1
ATOM 1119 N N . ASN A 1 134 ? 5.168 -2.293 4.825 1.00 95.31 134 ASN A N 1
ATOM 1120 C CA . ASN A 1 134 ? 5.503 -1.532 3.617 1.00 95.31 134 ASN A CA 1
ATOM 1121 C C . ASN A 1 134 ? 6.910 -1.857 3.100 1.00 95.31 134 ASN A C 1
ATOM 1123 O O . ASN A 1 134 ? 7.111 -1.947 1.892 1.00 95.31 134 ASN A O 1
ATOM 1127 N N . SER A 1 135 ? 7.871 -2.102 3.993 1.00 95.06 135 SER A N 1
ATOM 1128 C CA . SER A 1 135 ? 9.230 -2.517 3.614 1.00 95.06 135 SER A CA 1
ATOM 1129 C C . SER A 1 135 ? 9.227 -3.882 2.922 1.00 95.06 135 SER A C 1
ATOM 1131 O O . SER A 1 135 ? 9.809 -4.043 1.849 1.00 95.06 135 SER A O 1
ATOM 1133 N N . LEU A 1 136 ? 8.517 -4.860 3.494 1.00 96.00 136 LEU A N 1
ATOM 1134 C CA . LEU A 1 136 ? 8.358 -6.181 2.886 1.00 96.00 136 LEU A CA 1
ATOM 1135 C C . LEU A 1 136 ? 7.565 -6.128 1.581 1.00 96.00 136 LEU A C 1
ATOM 1137 O O . LEU A 1 136 ? 7.914 -6.826 0.631 1.00 96.00 136 LEU A O 1
ATOM 1141 N N . ALA A 1 137 ? 6.532 -5.291 1.510 1.00 94.56 137 ALA A N 1
ATOM 1142 C CA . ALA A 1 137 ? 5.759 -5.097 0.294 1.00 94.56 137 ALA A CA 1
ATOM 1143 C C . ALA A 1 137 ? 6.619 -4.489 -0.820 1.00 94.56 137 ALA A C 1
ATOM 1145 O O . ALA A 1 137 ? 6.559 -4.975 -1.945 1.00 94.56 137 ALA A O 1
ATOM 1146 N N . ALA A 1 138 ? 7.488 -3.521 -0.510 1.00 91.69 138 ALA A N 1
ATOM 1147 C CA . ALA A 1 138 ? 8.446 -2.976 -1.468 1.00 91.69 138 ALA A CA 1
ATOM 1148 C C . ALA A 1 138 ? 9.380 -4.063 -2.016 1.00 91.69 138 ALA A C 1
ATOM 1150 O O . ALA A 1 138 ? 9.524 -4.193 -3.230 1.00 91.69 138 ALA A O 1
ATOM 1151 N N . ILE A 1 139 ? 9.972 -4.877 -1.133 1.00 91.56 139 ILE A N 1
ATOM 1152 C CA . ILE A 1 139 ? 10.859 -5.985 -1.522 1.00 91.56 139 ILE A CA 1
ATOM 1153 C C . ILE A 1 139 ? 10.112 -7.007 -2.383 1.00 91.56 139 ILE A C 1
ATOM 1155 O O . ILE A 1 139 ? 10.600 -7.382 -3.448 1.00 91.56 139 ILE A O 1
ATOM 1159 N N . GLY A 1 140 ? 8.922 -7.432 -1.955 1.00 90.62 140 GLY A N 1
ATOM 1160 C CA . GLY A 1 140 ? 8.104 -8.401 -2.682 1.00 90.62 140 GLY A CA 1
ATOM 1161 C C . GLY A 1 140 ? 7.690 -7.892 -4.060 1.00 90.62 140 GLY A C 1
ATOM 1162 O O . GLY A 1 140 ? 7.790 -8.622 -5.045 1.00 90.62 140 GLY A O 1
ATOM 1163 N N . TRP A 1 141 ? 7.293 -6.623 -4.148 1.00 88.75 141 TRP A N 1
ATOM 1164 C CA . TRP A 1 141 ? 6.916 -5.987 -5.406 1.00 88.75 141 TRP A CA 1
ATOM 1165 C C . TRP A 1 141 ? 8.118 -5.904 -6.354 1.00 88.75 141 TRP A C 1
ATOM 1167 O O . TRP A 1 141 ? 8.019 -6.348 -7.496 1.00 88.75 141 TRP A O 1
ATOM 1177 N N . MET A 1 142 ? 9.271 -5.407 -5.883 1.00 86.12 142 MET A N 1
ATOM 1178 C CA . MET A 1 142 ? 10.508 -5.351 -6.677 1.00 86.12 142 MET A CA 1
ATOM 1179 C C . MET A 1 142 ? 10.941 -6.739 -7.158 1.00 86.12 142 MET A C 1
ATOM 1181 O O . MET A 1 142 ? 11.276 -6.900 -8.328 1.00 86.12 142 MET A O 1
ATOM 1185 N N . GLY A 1 143 ? 10.904 -7.749 -6.286 1.00 86.06 143 GLY A N 1
ATOM 1186 C CA . GLY A 1 143 ? 11.240 -9.126 -6.646 1.00 86.06 143 GLY A CA 1
ATOM 1187 C C . GLY A 1 143 ? 10.314 -9.682 -7.728 1.00 86.06 143 GLY A C 1
ATOM 1188 O O . GLY A 1 143 ? 10.790 -10.207 -8.732 1.00 86.06 143 GLY A O 1
ATOM 1189 N N . ALA A 1 144 ? 8.999 -9.502 -7.574 1.00 86.00 144 ALA A N 1
ATOM 1190 C CA . ALA A 1 144 ? 8.020 -9.926 -8.571 1.00 86.00 144 ALA A CA 1
ATOM 1191 C C . ALA A 1 144 ? 8.208 -9.195 -9.912 1.00 86.00 144 ALA A C 1
ATOM 1193 O O . ALA A 1 144 ? 8.130 -9.815 -10.970 1.00 86.00 144 ALA A O 1
ATOM 1194 N N . PHE A 1 145 ? 8.529 -7.900 -9.876 1.00 81.38 145 PHE A N 1
ATOM 1195 C CA . PHE A 1 145 ? 8.871 -7.128 -11.067 1.00 81.38 145 PHE A CA 1
ATOM 1196 C C . PHE A 1 145 ? 10.132 -7.640 -11.765 1.00 81.38 145 PHE A C 1
ATOM 1198 O O . PHE A 1 145 ? 10.121 -7.795 -12.980 1.00 81.38 145 PHE A O 1
ATOM 1205 N N . LEU A 1 146 ? 11.206 -7.931 -11.025 1.00 81.94 146 LEU A N 1
ATOM 1206 C CA . LEU A 1 146 ? 12.446 -8.454 -11.605 1.00 81.94 146 LEU A CA 1
ATOM 1207 C C . LEU A 1 146 ? 12.236 -9.827 -12.248 1.00 81.94 146 LEU A C 1
ATOM 1209 O O . LEU A 1 146 ? 12.774 -10.084 -13.322 1.00 81.94 146 LEU A O 1
ATOM 1213 N N . VAL A 1 147 ? 11.417 -10.681 -11.627 1.00 82.94 147 VAL A N 1
ATOM 1214 C CA . VAL A 1 147 ? 10.996 -11.961 -12.210 1.00 82.94 147 VAL A CA 1
ATOM 1215 C C . VAL A 1 147 ? 10.248 -11.720 -13.522 1.00 82.94 147 VAL A C 1
ATOM 1217 O O . VAL A 1 147 ? 10.647 -12.256 -14.551 1.00 82.94 147 VAL A O 1
ATOM 1220 N N . LEU A 1 148 ? 9.216 -10.869 -13.521 1.00 78.94 148 LEU A N 1
ATOM 1221 C CA . LEU A 1 148 ? 8.465 -10.536 -14.738 1.00 78.94 148 LEU A CA 1
ATOM 1222 C C . LEU A 1 148 ? 9.373 -9.972 -15.834 1.00 78.94 148 LEU A C 1
ATOM 1224 O O . LEU A 1 148 ? 9.283 -10.394 -16.982 1.00 78.94 148 LEU A O 1
ATOM 1228 N N . TYR A 1 149 ? 10.275 -9.061 -15.476 1.00 76.38 149 TYR A N 1
ATOM 1229 C CA . TYR A 1 149 ? 11.246 -8.471 -16.390 1.00 76.38 149 TYR A CA 1
ATOM 1230 C C . TYR A 1 149 ? 12.174 -9.527 -17.006 1.00 76.38 149 TYR A C 1
ATOM 1232 O O . TYR A 1 149 ? 12.382 -9.514 -18.212 1.00 76.38 149 TYR A O 1
ATOM 1240 N N . TYR A 1 150 ? 12.689 -10.469 -16.210 1.00 76.94 150 TYR A N 1
ATOM 1241 C CA . TYR A 1 150 ? 13.573 -11.534 -16.695 1.00 76.94 150 TYR A CA 1
ATOM 1242 C C . TYR A 1 150 ? 12.870 -12.502 -17.658 1.00 76.94 150 TYR A C 1
ATOM 1244 O O . TYR A 1 150 ? 13.475 -12.973 -18.617 1.00 76.94 150 TYR A O 1
ATOM 1252 N N . PHE A 1 151 ? 11.588 -12.787 -17.417 1.00 76.50 151 PHE A N 1
ATOM 1253 C CA . PHE A 1 151 ? 10.795 -13.694 -18.251 1.00 76.50 151 PHE A CA 1
ATOM 1254 C C . PHE A 1 151 ? 10.107 -13.012 -19.443 1.00 76.50 151 PHE A C 1
ATOM 1256 O O . PHE A 1 151 ? 9.495 -13.706 -20.255 1.00 76.50 151 PHE A O 1
ATOM 1263 N N . THR A 1 152 ? 10.210 -11.685 -19.583 1.00 71.12 152 THR A N 1
ATOM 1264 C CA . THR A 1 152 ? 9.619 -10.955 -20.713 1.00 71.12 152 THR A CA 1
ATOM 1265 C C . THR A 1 152 ? 10.699 -10.610 -21.745 1.00 71.12 152 THR A C 1
ATOM 1267 O O . THR A 1 152 ? 11.646 -9.896 -21.412 1.00 71.12 152 THR A O 1
ATOM 1270 N N . PRO A 1 153 ? 10.595 -11.078 -23.003 1.00 62.88 153 PRO A N 1
ATOM 1271 C CA . PRO A 1 153 ? 11.582 -10.765 -24.032 1.00 62.88 153 PRO A CA 1
ATOM 1272 C C . PRO A 1 153 ? 11.587 -9.264 -24.377 1.00 62.88 153 PRO A C 1
ATOM 1274 O O . PRO A 1 153 ? 10.543 -8.652 -24.600 1.00 62.88 153 PRO A O 1
ATOM 1277 N N . PHE A 1 154 ? 12.784 -8.671 -24.428 1.00 60.19 154 PHE A N 1
ATOM 1278 C CA . PHE A 1 154 ? 13.027 -7.274 -24.812 1.00 60.19 154 PHE A CA 1
ATOM 1279 C C . PHE A 1 154 ? 13.649 -7.202 -26.218 1.00 60.19 154 PHE A C 1
ATOM 1281 O O . PHE A 1 154 ? 14.526 -8.019 -26.507 1.00 60.19 154 PHE A O 1
ATOM 1288 N N . PRO A 1 155 ? 13.297 -6.215 -27.074 1.00 58.34 155 PRO A N 1
ATOM 1289 C CA . PRO A 1 155 ? 12.401 -5.073 -26.850 1.00 58.34 155 PRO A CA 1
ATOM 1290 C C . PRO A 1 155 ? 10.910 -5.408 -26.991 1.00 58.34 155 PRO A C 1
ATOM 1292 O O . PRO A 1 155 ? 10.523 -6.204 -27.839 1.00 58.34 155 PRO A O 1
ATOM 1295 N N . TYR A 1 156 ? 10.065 -4.743 -26.194 1.00 62.28 156 TYR A N 1
ATOM 1296 C CA . TYR A 1 156 ? 8.631 -5.032 -26.157 1.00 62.28 156 TYR A CA 1
ATOM 1297 C C . TYR A 1 156 ? 7.931 -4.795 -27.507 1.00 62.28 156 TYR A C 1
ATOM 1299 O O . TYR A 1 156 ? 7.807 -3.644 -27.961 1.00 62.28 156 TYR A O 1
ATOM 1307 N N . SER A 1 157 ? 7.345 -5.848 -28.083 1.00 56.66 157 SER A N 1
ATOM 1308 C CA . SER A 1 157 ? 6.245 -5.684 -29.036 1.00 56.66 157 SER A CA 1
ATOM 1309 C C . SER A 1 157 ? 5.037 -5.037 -28.337 1.00 56.66 157 SER A C 1
ATOM 1311 O O . SER A 1 157 ? 4.967 -4.963 -27.109 1.00 56.66 157 SER A O 1
ATOM 1313 N N . VAL A 1 158 ? 4.052 -4.541 -29.091 1.00 53.47 158 VAL A N 1
ATOM 1314 C CA . VAL A 1 158 ? 2.825 -3.965 -28.499 1.00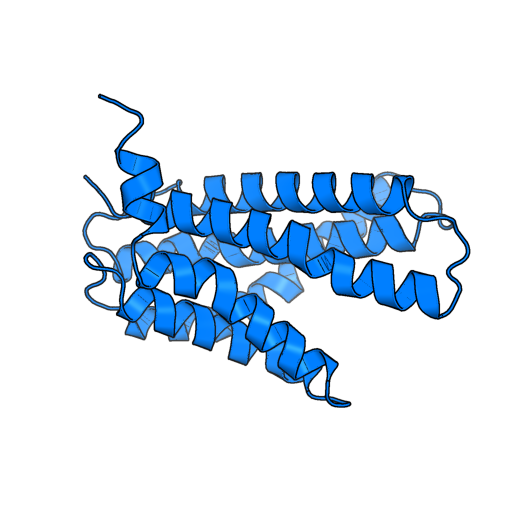 53.47 158 VAL A CA 1
ATOM 1315 C C . VAL A 1 158 ? 2.098 -4.988 -27.603 1.00 53.47 158 VAL A C 1
ATOM 1317 O O . VAL A 1 158 ? 1.583 -4.616 -26.549 1.00 53.47 158 VAL A O 1
ATOM 1320 N N . GLY A 1 159 ? 2.136 -6.277 -27.964 1.00 54.16 159 GLY A N 1
ATOM 1321 C CA . GLY A 1 159 ? 1.604 -7.373 -27.144 1.00 54.16 159 GLY A CA 1
ATOM 1322 C C . GLY A 1 159 ? 2.411 -7.628 -25.865 1.00 54.16 159 GLY A C 1
ATOM 1323 O O . GLY A 1 159 ? 1.835 -7.906 -24.812 1.00 54.16 159 GLY A O 1
ATOM 1324 N N . ASP A 1 160 ? 3.730 -7.434 -25.910 1.00 54.16 160 ASP A N 1
ATOM 1325 C CA . ASP A 1 160 ? 4.587 -7.577 -24.728 1.00 54.16 160 ASP A CA 1
ATOM 1326 C C . ASP A 1 160 ? 4.408 -6.404 -23.761 1.00 54.16 160 ASP A C 1
ATOM 1328 O O . ASP A 1 160 ? 4.420 -6.609 -22.553 1.00 54.16 160 ASP A O 1
ATOM 1332 N N . ARG A 1 161 ? 4.129 -5.187 -24.258 1.00 57.81 161 ARG A N 1
ATOM 1333 C CA . ARG A 1 161 ? 3.748 -4.049 -23.397 1.00 57.81 161 ARG A CA 1
ATOM 1334 C C . ARG A 1 161 ? 2.435 -4.323 -22.677 1.00 57.81 161 ARG A C 1
ATOM 1336 O O . ARG A 1 161 ? 2.335 -4.049 -21.488 1.00 57.81 161 ARG A O 1
ATOM 1343 N N . PHE A 1 162 ? 1.446 -4.886 -23.370 1.00 54.81 162 PHE A N 1
ATOM 1344 C CA . PHE A 1 162 ? 0.171 -5.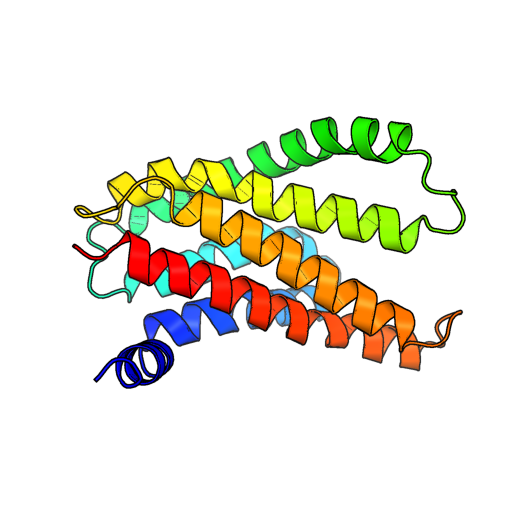265 -22.760 1.00 54.81 162 PHE A CA 1
ATOM 1345 C C . PHE A 1 162 ? 0.366 -6.312 -21.651 1.00 54.81 162 PHE A C 1
ATOM 1347 O O . PHE A 1 162 ? -0.109 -6.119 -20.533 1.00 54.81 162 PHE A O 1
ATOM 1354 N N . THR A 1 163 ? 1.136 -7.368 -21.924 1.00 56.66 163 THR A N 1
ATOM 1355 C CA . THR A 1 163 ? 1.469 -8.417 -20.943 1.00 56.66 163 THR A CA 1
ATOM 1356 C C . THR A 1 163 ? 2.252 -7.853 -19.759 1.00 56.66 163 THR A C 1
ATOM 1358 O O . THR A 1 163 ? 1.981 -8.202 -18.613 1.00 56.66 163 THR A O 1
ATOM 1361 N N . PHE A 1 164 ? 3.165 -6.916 -20.015 1.00 61.00 164 PHE A N 1
ATOM 1362 C CA . PHE A 1 164 ? 3.950 -6.255 -18.983 1.00 61.00 164 PHE A CA 1
ATOM 1363 C C . PHE A 1 164 ? 3.095 -5.351 -18.086 1.00 61.00 164 PHE A C 1
ATOM 1365 O O . PHE A 1 164 ? 3.218 -5.422 -16.869 1.00 61.00 164 PHE A O 1
ATOM 1372 N N . PHE A 1 165 ? 2.180 -4.559 -18.660 1.00 61.44 165 PHE A N 1
ATOM 1373 C CA . PHE A 1 165 ? 1.265 -3.677 -17.921 1.00 61.44 165 PHE A CA 1
ATOM 1374 C C . PHE A 1 165 ? 0.233 -4.450 -17.089 1.00 61.44 165 PHE A C 1
ATOM 1376 O O . PHE A 1 165 ? 0.017 -4.117 -15.926 1.00 61.44 165 PHE A O 1
ATOM 1383 N N . TRP A 1 166 ? -0.354 -5.522 -17.627 1.00 60.53 166 TRP A N 1
ATOM 1384 C CA . TRP A 1 166 ? -1.191 -6.436 -16.834 1.00 60.53 166 TRP A CA 1
ATOM 1385 C C . TRP A 1 166 ? -0.368 -7.237 -15.820 1.00 60.53 166 TRP A C 1
ATOM 1387 O O . TRP A 1 166 ? -0.864 -7.576 -14.744 1.00 60.53 166 TRP A O 1
ATOM 1397 N N . GLY A 1 167 ? 0.919 -7.435 -16.106 1.00 62.78 167 GLY A N 1
ATOM 1398 C CA . GLY A 1 167 ? 1.911 -7.953 -15.178 1.00 62.78 167 GLY A CA 1
ATOM 1399 C C . GLY A 1 167 ? 2.005 -7.153 -13.879 1.00 62.78 167 GLY A C 1
ATOM 1400 O O . GLY A 1 167 ? 2.303 -7.761 -12.861 1.00 62.78 167 GLY A O 1
ATOM 1401 N N . PHE A 1 168 ? 1.660 -5.854 -13.846 1.00 71.69 168 PHE A N 1
ATOM 1402 C CA . PHE A 1 168 ? 1.641 -5.046 -12.610 1.00 71.69 168 PHE A CA 1
ATOM 1403 C C . PHE A 1 168 ? 0.545 -5.469 -11.623 1.00 71.69 168 PHE A C 1
ATOM 1405 O O . PHE A 1 168 ? 0.650 -5.156 -10.434 1.00 71.69 168 PHE A O 1
ATOM 1412 N N . ILE A 1 169 ? -0.486 -6.199 -12.064 1.00 81.06 169 ILE A N 1
ATOM 1413 C CA . ILE A 1 169 ? -1.547 -6.679 -11.171 1.00 81.06 169 ILE A CA 1
ATOM 1414 C C . ILE A 1 169 ? -0.993 -7.664 -10.147 1.00 81.06 169 ILE A C 1
ATOM 1416 O O . ILE A 1 169 ? -1.279 -7.515 -8.964 1.00 81.06 169 ILE A O 1
ATOM 1420 N N . GLY A 1 170 ? -0.172 -8.629 -10.565 1.00 80.88 170 GLY A N 1
ATOM 1421 C CA . GLY A 1 170 ? 0.396 -9.641 -9.667 1.00 80.88 170 GLY A CA 1
ATOM 1422 C C . GLY A 1 170 ? 1.208 -9.036 -8.509 1.00 80.88 170 GLY A C 1
ATOM 1423 O O . GLY A 1 170 ? 0.852 -9.247 -7.347 1.00 80.88 170 GLY A O 1
ATOM 1424 N N . PRO A 1 171 ? 2.248 -8.228 -8.791 1.00 85.12 171 PRO A N 1
ATOM 1425 C CA . PRO A 1 171 ? 2.997 -7.477 -7.791 1.00 85.12 171 PRO A CA 1
ATOM 1426 C C . PRO A 1 171 ? 2.104 -6.583 -6.923 1.00 85.12 171 PRO A C 1
ATOM 1428 O O . PRO A 1 171 ? 2.328 -6.487 -5.718 1.00 85.12 171 PRO A O 1
ATOM 1431 N N . SER A 1 172 ? 1.062 -5.967 -7.491 1.00 86.81 172 SER A N 1
ATOM 1432 C CA . SER A 1 172 ? 0.130 -5.124 -6.728 1.00 86.81 172 SER A CA 1
ATOM 1433 C C . SER A 1 172 ? -0.747 -5.932 -5.767 1.00 86.81 172 SER A C 1
ATOM 1435 O O . SER A 1 172 ? -0.913 -5.519 -4.621 1.00 86.81 172 SER A O 1
ATOM 1437 N N . ILE A 1 173 ? -1.248 -7.107 -6.176 1.00 91.00 173 ILE A N 1
ATOM 1438 C CA . ILE A 1 173 ? -1.942 -8.050 -5.279 1.00 91.00 173 ILE A CA 1
ATOM 1439 C C . ILE A 1 173 ? -1.010 -8.430 -4.134 1.00 91.00 173 ILE A C 1
ATOM 1441 O O . ILE A 1 173 ? -1.412 -8.352 -2.976 1.00 91.00 173 ILE A O 1
ATOM 1445 N N . LEU A 1 174 ? 0.234 -8.801 -4.448 1.00 91.56 174 LEU A N 1
ATOM 1446 C CA . LEU A 1 174 ? 1.228 -9.192 -3.452 1.00 91.56 174 LEU A CA 1
ATOM 1447 C C . LEU A 1 174 ? 1.496 -8.059 -2.452 1.00 91.56 174 LEU A C 1
ATOM 1449 O O . LEU A 1 174 ? 1.406 -8.269 -1.244 1.00 91.56 174 LEU A O 1
ATOM 1453 N N . GLY A 1 175 ? 1.776 -6.852 -2.941 1.00 92.06 175 GLY A N 1
ATOM 1454 C CA . GLY A 1 175 ? 2.053 -5.688 -2.102 1.00 92.06 175 GLY A CA 1
ATOM 1455 C C . GLY A 1 175 ? 0.876 -5.299 -1.205 1.00 92.06 175 GLY A C 1
ATOM 1456 O O . GLY A 1 175 ? 1.047 -5.085 -0.001 1.00 92.06 175 GLY A O 1
ATOM 1457 N N . ASN A 1 176 ? -0.342 -5.284 -1.753 1.00 94.38 176 ASN A N 1
ATOM 1458 C CA . ASN A 1 176 ? -1.541 -4.984 -0.972 1.00 94.38 176 ASN A CA 1
ATOM 1459 C C . ASN A 1 176 ? -1.861 -6.102 0.033 1.00 94.38 176 ASN A C 1
ATOM 1461 O O . ASN A 1 176 ? -2.287 -5.818 1.150 1.00 94.38 176 ASN A O 1
ATOM 1465 N N . ALA A 1 177 ? -1.626 -7.369 -0.321 1.00 95.62 177 ALA A N 1
ATOM 1466 C CA . ALA A 1 177 ? -1.820 -8.499 0.584 1.00 95.62 177 ALA A CA 1
ATOM 1467 C C . ALA A 1 177 ? -0.856 -8.445 1.776 1.00 95.62 177 ALA A C 1
ATOM 1469 O O . ALA A 1 177 ? -1.285 -8.661 2.912 1.00 95.62 177 ALA A O 1
ATOM 1470 N N . ILE A 1 178 ? 0.416 -8.107 1.527 1.00 96.19 178 ILE A N 1
ATOM 1471 C CA . ILE A 1 178 ? 1.431 -7.919 2.570 1.00 96.19 178 ILE A CA 1
ATOM 1472 C C . ILE A 1 178 ? 1.036 -6.754 3.483 1.00 96.19 178 ILE A C 1
ATOM 1474 O O . ILE A 1 178 ? 0.936 -6.934 4.695 1.00 96.19 178 ILE A O 1
ATOM 1478 N N . THR A 1 179 ? 0.764 -5.570 2.928 1.00 96.00 179 THR A N 1
ATOM 1479 C CA . THR A 1 179 ? 0.397 -4.394 3.741 1.00 96.00 179 THR A CA 1
ATOM 1480 C C . THR A 1 179 ? -0.898 -4.606 4.522 1.00 96.00 179 THR A C 1
ATOM 1482 O O . THR A 1 179 ? -0.953 -4.265 5.699 1.00 96.00 179 THR A O 1
ATOM 1485 N N . GLY A 1 180 ? -1.910 -5.239 3.923 1.00 96.00 180 GLY A N 1
ATOM 1486 C CA . GLY A 1 180 ? -3.156 -5.581 4.609 1.00 96.00 180 GLY A CA 1
ATOM 1487 C C . GLY A 1 180 ? -2.944 -6.582 5.745 1.00 96.00 180 GLY A C 1
ATOM 1488 O O . GLY A 1 180 ? -3.567 -6.464 6.793 1.00 96.00 180 GLY A O 1
ATOM 1489 N N . TYR A 1 181 ? -2.034 -7.546 5.580 1.00 96.38 181 TYR A N 1
ATOM 1490 C CA . TYR A 1 181 ? -1.717 -8.515 6.630 1.00 96.38 181 TYR A CA 1
ATOM 1491 C C . TYR A 1 181 ? -1.060 -7.836 7.834 1.00 96.38 181 TYR A C 1
ATOM 1493 O O . TYR A 1 181 ? -1.393 -8.127 8.979 1.00 96.38 181 TYR A O 1
ATOM 1501 N N . PHE A 1 182 ? -0.159 -6.887 7.588 1.00 96.62 182 PHE A N 1
ATOM 1502 C CA . PHE A 1 182 ? 0.469 -6.134 8.669 1.00 96.62 182 PHE A CA 1
ATOM 1503 C C . PHE A 1 182 ? -0.437 -5.061 9.276 1.00 96.62 182 PHE A C 1
ATOM 1505 O O . PHE A 1 182 ? -0.280 -4.753 10.454 1.00 96.62 182 PHE A O 1
ATOM 1512 N N . LEU A 1 183 ? -1.422 -4.554 8.531 1.00 95.81 183 LEU A N 1
ATOM 1513 C CA . LEU A 1 183 ? -2.511 -3.750 9.088 1.00 95.81 183 LEU A CA 1
ATOM 1514 C C . LEU A 1 183 ? -3.366 -4.576 10.066 1.00 95.81 183 LEU A C 1
ATOM 1516 O O . LEU A 1 183 ? -3.679 -4.119 11.164 1.00 95.81 183 LEU A O 1
ATOM 1520 N N . ASP A 1 184 ? -3.688 -5.818 9.702 1.00 95.50 184 ASP A N 1
ATOM 1521 C CA . ASP A 1 184 ? -4.425 -6.745 10.565 1.00 95.50 184 ASP A CA 1
ATOM 1522 C C . ASP A 1 184 ? -3.643 -7.088 11.840 1.00 95.50 184 ASP A C 1
ATOM 1524 O O . ASP A 1 184 ? -4.174 -6.996 12.939 1.00 95.50 184 ASP A O 1
ATOM 1528 N N . ILE A 1 185 ? -2.362 -7.444 11.717 1.00 94.44 185 ILE A N 1
ATOM 1529 C CA . ILE A 1 185 ? -1.524 -7.747 12.886 1.00 94.44 185 ILE A CA 1
ATOM 1530 C C . ILE A 1 185 ? -1.319 -6.514 13.759 1.00 94.44 185 ILE A C 1
ATOM 1532 O O . ILE A 1 185 ? -1.384 -6.619 14.981 1.00 94.44 185 ILE A O 1
ATOM 1536 N N . GLY A 1 186 ? -1.045 -5.364 13.144 1.00 94.56 186 GLY A N 1
ATOM 1537 C CA . GLY A 1 186 ? -0.771 -4.132 13.869 1.00 94.56 186 GLY A CA 1
ATOM 1538 C C . GLY A 1 186 ? -1.980 -3.604 14.630 1.00 94.56 186 GLY A C 1
ATOM 1539 O O . GLY A 1 186 ? -1.796 -2.931 15.635 1.00 94.56 186 GLY A O 1
ATOM 1540 N N . SER A 1 187 ? -3.200 -3.928 14.198 1.00 93.56 187 SER A N 1
ATOM 1541 C CA . SER A 1 187 ? -4.436 -3.481 14.851 1.00 93.56 187 SER A CA 1
ATOM 1542 C C . SER A 1 187 ? -4.922 -4.388 15.986 1.00 93.56 187 SER A C 1
ATOM 1544 O O . SER A 1 187 ? -5.876 -4.018 16.663 1.00 93.56 187 SER A O 1
ATOM 1546 N N . ARG A 1 188 ? -4.296 -5.553 16.201 1.00 88.69 188 ARG A N 1
ATOM 1547 C CA . ARG A 1 188 ? -4.682 -6.546 17.219 1.00 88.69 188 ARG A CA 1
ATOM 1548 C C . ARG A 1 188 ? -3.780 -6.471 18.460 1.00 88.69 188 ARG A C 1
ATOM 1550 O O . ARG A 1 188 ? -2.580 -6.222 18.328 1.00 88.69 188 ARG A O 1
ATOM 1557 N N . GLU A 1 189 ? -4.351 -6.783 19.629 1.00 68.81 189 GLU A N 1
ATOM 1558 C CA . GLU A 1 189 ? -3.629 -7.045 20.896 1.00 68.81 189 GLU A CA 1
ATOM 1559 C C . GLU A 1 189 ? -2.510 -8.096 20.744 1.00 68.81 189 GLU A C 1
ATOM 1561 O O . GLU A 1 189 ? -2.775 -9.218 20.242 1.00 68.81 189 GLU A O 1
#

Radius of gyration: 17.22 Å; chains: 1; bounding box: 41×40×50 Å